Protein AF-A0A929M908-F1 (afdb_monomer_lite)

pLDDT: mean 85.13, std 16.95, range [29.17, 98.75]

Secondary structure (DSSP, 8-state):
-TTSGGGTTSSEEE--EEEE-SS-EES-TTGGGT--PEETTTEE---TT---EE-TT-EEEE-SS--TTT--SHHHHHHHHHH---SSSS---TTTTS-EEE---SS-TT-EESTTSBHHHHHHHHHHHHHTT-SEEEE---EEP---TTSTT-----SSSPP---SHHHHHHHHTHHHHTS-BHHHHHHHHHHHH-PEEEEE--S-TT-SS--TTTTHHHH-GGGGGGEEEEEEEEGGGEE-S---GGGGGGEEEEE-SSEEEEEE-TTT--EEEEEE-SHHHHHHHHHHHHHHHHHH-TTS-HHHHHHHHHHHSEE-------SS-TTSPPSEE--

Structure (mmCIF, N/CA/C/O backbone):
data_AF-A0A929M908-F1
#
_entry.id   AF-A0A929M908-F1
#
loop_
_atom_site.group_PDB
_atom_site.id
_atom_site.type_symbol
_atom_site.label_atom_id
_atom_site.label_alt_id
_atom_site.label_comp_id
_atom_site.label_asym_id
_atom_site.label_entity_id
_atom_site.label_seq_id
_atom_site.pdbx_PDB_ins_code
_atom_site.Cartn_x
_atom_site.Cartn_y
_atom_site.Cartn_z
_atom_site.occupancy
_atom_site.B_iso_or_equiv
_atom_site.auth_seq_id
_atom_site.auth_comp_id
_atom_site.auth_asym_id
_atom_site.auth_atom_id
_atom_site.pdbx_PDB_model_num
ATOM 1 N N . LEU A 1 1 ? -14.797 -4.799 -7.719 1.00 85.31 1 LEU A N 1
ATOM 2 C CA . LEU A 1 1 ? -13.452 -5.130 -8.241 1.00 85.31 1 LEU A CA 1
ATOM 3 C C . LEU A 1 1 ? -13.448 -6.572 -8.678 1.00 85.31 1 LEU A C 1
ATOM 5 O O . LEU A 1 1 ? -13.084 -6.812 -9.816 1.00 85.31 1 LEU A O 1
ATOM 9 N N . LEU A 1 2 ? -13.904 -7.503 -7.834 1.00 91.75 2 LEU A N 1
ATOM 10 C CA . LEU A 1 2 ? -13.950 -8.934 -8.167 1.00 91.75 2 LEU A CA 1
ATOM 11 C C . LEU A 1 2 ? -14.806 -9.264 -9.403 1.00 91.75 2 LEU A C 1
ATOM 13 O O . LEU A 1 2 ? -14.618 -10.299 -10.024 1.00 91.75 2 LEU A O 1
ATOM 17 N N . SER A 1 3 ? -15.712 -8.367 -9.797 1.00 91.62 3 SER A N 1
ATOM 18 C CA . SER A 1 3 ? -16.472 -8.449 -11.049 1.00 91.62 3 SER A CA 1
ATOM 19 C C . SER A 1 3 ? -15.658 -8.153 -12.319 1.00 91.62 3 SER A C 1
ATOM 21 O O . SER A 1 3 ? -16.193 -8.286 -13.419 1.00 91.62 3 SER A O 1
ATOM 23 N N . HIS A 1 4 ? -14.404 -7.705 -12.204 1.00 95.94 4 HIS A N 1
ATOM 24 C CA . HIS A 1 4 ? -13.556 -7.427 -13.360 1.00 95.94 4 HIS A CA 1
ATOM 25 C C . HIS A 1 4 ? -13.125 -8.746 -14.032 1.00 95.94 4 HIS A C 1
ATOM 27 O O . HIS A 1 4 ? -12.649 -9.632 -13.322 1.00 95.94 4 HIS A O 1
ATOM 33 N N . PRO A 1 5 ? -13.227 -8.893 -15.371 1.00 96.19 5 PRO A N 1
ATOM 34 C CA . PRO A 1 5 ? -12.883 -10.139 -16.071 1.00 96.19 5 PRO A CA 1
ATOM 35 C C . PRO A 1 5 ? -11.475 -10.661 -15.760 1.00 96.19 5 PRO A C 1
ATOM 37 O O . PRO A 1 5 ? -11.302 -11.846 -15.496 1.00 96.19 5 PRO A O 1
ATOM 40 N N . GLU A 1 6 ? -10.509 -9.748 -15.659 1.00 97.00 6 GLU A N 1
ATOM 41 C CA . GLU A 1 6 ? -9.114 -10.009 -15.261 1.00 97.00 6 GLU A CA 1
ATOM 42 C C . GLU A 1 6 ? -8.934 -10.719 -13.909 1.00 97.00 6 GLU A C 1
ATOM 44 O O . GLU A 1 6 ? -7.838 -11.191 -13.614 1.00 97.00 6 GLU A O 1
ATOM 49 N N . PHE A 1 7 ? -9.976 -10.777 -13.074 1.00 96.44 7 PHE A N 1
ATOM 50 C CA . PHE A 1 7 ? -9.965 -11.387 -11.741 1.00 96.44 7 PHE A CA 1
ATOM 51 C C . PHE A 1 7 ? -10.963 -12.550 -11.606 1.00 96.44 7 PHE A C 1
ATOM 53 O O . PHE A 1 7 ? -11.235 -13.009 -10.497 1.00 96.44 7 PHE A O 1
ATOM 60 N N . SER A 1 8 ? -11.529 -13.021 -12.722 1.00 93.19 8 SER A N 1
ATOM 61 C CA . SER A 1 8 ? -12.630 -13.996 -12.734 1.00 93.19 8 SER A CA 1
ATOM 62 C C . SER A 1 8 ? -12.207 -15.458 -12.539 1.00 93.19 8 SER A C 1
ATOM 64 O O . SER A 1 8 ? -13.061 -16.325 -12.363 1.00 93.19 8 SER A O 1
ATOM 66 N N . ASP A 1 9 ? -10.906 -15.745 -12.511 1.00 91.81 9 ASP A N 1
ATOM 67 C CA . ASP A 1 9 ? -10.350 -17.102 -12.426 1.00 91.81 9 ASP A CA 1
ATOM 68 C C . ASP A 1 9 ? -10.191 -17.648 -10.992 1.00 91.81 9 ASP A C 1
ATOM 70 O O . ASP A 1 9 ? -9.660 -18.739 -10.783 1.00 91.81 9 ASP A O 1
ATOM 74 N N . GLY A 1 10 ? -10.656 -16.901 -9.985 1.00 93.50 10 GLY A N 1
ATOM 75 C CA . GLY A 1 10 ? -10.667 -17.323 -8.583 1.00 93.50 10 GLY A CA 1
ATOM 76 C C . GLY A 1 10 ? -9.349 -17.119 -7.824 1.00 93.50 10 GLY A C 1
ATOM 77 O O . GLY A 1 10 ? -9.299 -17.392 -6.622 1.00 93.50 10 GLY A O 1
ATOM 78 N N . ARG A 1 11 ? -8.289 -16.598 -8.462 1.00 96.06 11 ARG A N 1
ATOM 79 C CA . ARG A 1 11 ? -7.027 -16.260 -7.769 1.00 96.06 11 ARG A CA 1
ATOM 80 C C . ARG A 1 11 ? -7.123 -14.992 -6.926 1.00 96.06 11 ARG A C 1
ATOM 82 O O . ARG A 1 11 ? -6.319 -14.798 -6.012 1.00 96.06 11 ARG A O 1
ATOM 89 N N . VAL A 1 12 ? -8.070 -14.112 -7.238 1.00 97.00 12 VAL A N 1
ATOM 90 C CA . VAL A 1 12 ? -8.278 -12.851 -6.524 1.00 97.00 12 VAL A CA 1
ATOM 91 C C . VAL A 1 12 ? -9.477 -12.983 -5.595 1.00 97.00 12 VAL A C 1
ATOM 93 O O . VAL A 1 12 ? -10.545 -13.434 -5.992 1.00 97.00 12 VAL A O 1
ATOM 96 N N . SER A 1 13 ? -9.300 -12.588 -4.339 1.00 97.06 13 SER A N 1
ATOM 97 C CA . SER A 1 13 ? -10.332 -12.685 -3.303 1.00 97.06 13 SER A CA 1
ATOM 98 C C . SER A 1 13 ? -10.402 -11.410 -2.473 1.00 97.06 13 SER A C 1
ATOM 100 O O . SER A 1 13 ? -9.422 -10.674 -2.365 1.00 97.06 13 SER A O 1
ATOM 102 N N . ALA A 1 14 ? -11.561 -11.147 -1.876 1.00 96.25 14 ALA A N 1
ATOM 103 C CA . ALA A 1 14 ? -11.759 -10.050 -0.938 1.00 96.25 14 ALA A CA 1
ATOM 104 C C . ALA A 1 14 ? -11.753 -10.565 0.501 1.00 96.25 14 ALA A C 1
ATOM 106 O O . ALA A 1 14 ? -12.386 -11.571 0.823 1.00 96.25 14 ALA A O 1
ATOM 107 N N . LEU A 1 15 ? -11.051 -9.851 1.376 1.00 97.38 15 LEU A N 1
ATOM 108 C CA . LEU A 1 15 ? -11.037 -10.113 2.805 1.00 97.38 15 LEU A CA 1
ATOM 109 C C . LEU A 1 15 ? -12.074 -9.230 3.500 1.00 97.38 15 LEU A C 1
ATOM 111 O O . LEU A 1 15 ? -11.912 -8.014 3.583 1.00 97.38 15 LEU A O 1
ATOM 115 N N . LYS A 1 16 ? -13.100 -9.856 4.077 1.00 97.25 16 LYS A N 1
ATOM 116 C CA . LYS A 1 16 ? -14.031 -9.180 4.981 1.00 97.25 16 LYS A CA 1
ATOM 117 C C . LYS A 1 16 ? -13.478 -9.176 6.402 1.00 97.25 16 LYS A C 1
ATOM 119 O O . LYS A 1 16 ? -13.142 -10.232 6.937 1.00 97.25 16 LYS A O 1
ATOM 124 N N . VAL A 1 17 ? -13.427 -8.005 7.030 1.00 96.88 17 VAL A N 1
ATOM 125 C CA . VAL A 1 17 ? -12.964 -7.849 8.416 1.00 96.88 17 VAL A CA 1
ATOM 126 C C . VAL A 1 17 ? -13.963 -7.066 9.252 1.00 96.88 17 VAL A C 1
ATOM 128 O O . VAL A 1 17 ? -14.641 -6.162 8.769 1.00 96.88 17 VAL A O 1
ATOM 131 N N . SER A 1 18 ? -14.040 -7.402 10.535 1.00 97.44 18 SER A N 1
ATOM 132 C CA . SER A 1 18 ? -14.892 -6.718 11.505 1.00 97.44 18 SER A CA 1
ATOM 133 C C . SER A 1 18 ? -14.200 -6.630 12.855 1.00 97.44 18 SER A C 1
ATOM 135 O O . SER A 1 18 ? -13.437 -7.523 13.214 1.00 97.44 18 SER A O 1
ATOM 137 N N . GLY A 1 19 ? -14.492 -5.590 13.627 1.00 97.38 19 GLY A N 1
ATOM 138 C CA . GLY A 1 19 ? -13.865 -5.367 14.924 1.00 97.38 19 GLY A CA 1
ATOM 139 C C . GLY A 1 19 ? -14.499 -4.202 15.670 1.00 97.38 19 GLY A C 1
ATOM 140 O O . GLY A 1 19 ? -15.602 -3.774 15.340 1.00 97.38 19 GLY A O 1
ATOM 141 N N . GLY A 1 20 ? -13.815 -3.705 16.699 1.00 97.75 20 GLY A N 1
ATOM 142 C CA . GLY A 1 20 ? -14.159 -2.447 17.362 1.00 97.75 20 GLY A CA 1
ATOM 143 C C . GLY A 1 20 ? -12.971 -1.493 17.356 1.00 97.75 20 GLY A C 1
ATOM 144 O O . GLY A 1 20 ? -11.836 -1.949 17.523 1.00 97.75 20 GLY A O 1
ATOM 145 N N . TYR A 1 21 ? -13.217 -0.198 17.167 1.00 97.38 21 TYR A N 1
ATOM 146 C CA . TYR A 1 21 ? -12.150 0.806 17.123 1.00 97.38 21 TYR A CA 1
ATOM 147 C C . TYR A 1 21 ? -11.375 0.877 18.449 1.00 97.38 21 TYR A C 1
ATOM 149 O O . TYR A 1 21 ? -11.939 0.705 19.535 1.00 97.38 21 TYR A O 1
ATOM 157 N N . TYR A 1 22 ? -10.062 1.095 18.364 1.00 96.88 22 TYR A N 1
ATOM 158 C CA . TYR A 1 22 ? -9.149 1.136 19.510 1.00 96.88 22 TYR A CA 1
ATOM 159 C C . TYR A 1 22 ? -9.269 2.440 20.308 1.00 96.88 22 TYR A C 1
ATOM 161 O O . TYR A 1 22 ? -9.149 2.431 21.540 1.00 96.88 22 TYR A O 1
ATOM 169 N N . LYS A 1 23 ? -9.516 3.552 19.613 1.00 93.06 23 LYS A N 1
ATOM 170 C CA . LYS A 1 23 ? -9.631 4.894 20.191 1.00 93.06 23 LYS A CA 1
ATOM 171 C C . LYS A 1 23 ? -10.724 5.705 19.501 1.00 93.06 23 LYS A C 1
ATOM 173 O O . LYS A 1 23 ? -11.235 5.304 18.462 1.00 93.06 23 LYS A O 1
ATOM 178 N N . ASP A 1 24 ? -11.056 6.844 20.091 1.00 92.38 24 ASP A N 1
ATOM 179 C CA . ASP A 1 24 ? -11.825 7.876 19.403 1.00 92.38 24 ASP A CA 1
ATOM 180 C C . ASP A 1 24 ? -10.963 8.500 18.301 1.00 92.38 24 ASP A C 1
ATOM 182 O O . ASP A 1 24 ? -9.755 8.697 18.476 1.00 92.38 24 ASP A O 1
ATOM 186 N N . GLY A 1 25 ? -11.572 8.835 17.172 1.00 88.44 25 GLY A N 1
ATOM 187 C CA . GLY A 1 25 ? -10.844 9.440 16.070 1.00 88.44 25 GLY A CA 1
ATOM 188 C C . GLY A 1 25 ? -11.738 9.830 14.909 1.00 88.44 25 GLY A C 1
ATOM 189 O O . GLY A 1 25 ? -12.961 9.827 15.013 1.00 88.44 25 GLY A O 1
ATOM 190 N N . GLN A 1 26 ? -11.088 10.198 13.809 1.00 84.81 26 GLN A N 1
ATOM 191 C CA . GLN A 1 26 ? -11.743 10.674 12.598 1.00 84.81 26 GLN A CA 1
ATOM 192 C C . GLN A 1 26 ? -11.116 9.986 11.399 1.00 84.81 26 GLN A C 1
ATOM 194 O O . GLN A 1 26 ? -9.886 9.946 11.272 1.00 84.81 26 GLN A O 1
ATOM 199 N N . ARG A 1 27 ? -11.956 9.468 10.507 1.00 81.06 27 ARG A N 1
ATOM 200 C CA . ARG A 1 27 ? -11.507 8.840 9.263 1.00 81.06 27 ARG A CA 1
ATOM 201 C C . ARG A 1 27 ? -10.995 9.878 8.261 1.00 81.06 27 ARG A C 1
ATOM 203 O O . ARG A 1 27 ? -10.032 9.604 7.544 1.00 81.06 27 ARG A O 1
ATOM 210 N N . TYR A 1 28 ? -11.581 11.077 8.267 1.00 79.12 28 TYR A N 1
ATOM 211 C CA . TYR A 1 28 ? -11.355 12.153 7.298 1.00 79.12 28 TYR A CA 1
ATOM 212 C C . TYR A 1 28 ? -10.895 13.459 7.982 1.00 79.12 28 TYR A C 1
ATOM 214 O O . TYR A 1 28 ? -11.582 14.473 7.918 1.00 79.12 28 TYR A O 1
ATOM 222 N N . PRO A 1 29 ? -9.732 13.496 8.656 1.00 73.06 29 PRO A N 1
ATOM 223 C CA . PRO A 1 29 ? -9.339 14.641 9.490 1.00 73.06 29 PRO A CA 1
ATOM 224 C C . PRO A 1 29 ? -9.013 15.945 8.734 1.00 73.06 29 PRO A C 1
ATOM 226 O O . PRO A 1 29 ? -8.756 16.953 9.379 1.00 73.06 29 PRO A O 1
ATOM 229 N N . ASP A 1 30 ? -9.002 15.945 7.395 1.00 70.50 30 ASP A N 1
ATOM 230 C CA . ASP A 1 30 ? -8.572 17.088 6.572 1.00 70.50 30 ASP A CA 1
ATOM 231 C C . ASP A 1 30 ? -9.574 17.377 5.428 1.00 70.50 30 ASP A C 1
ATOM 233 O O . ASP A 1 30 ? -9.170 17.729 4.313 1.00 70.50 30 ASP A O 1
ATOM 237 N N . THR A 1 31 ? -10.882 17.178 5.659 1.00 68.94 31 THR A N 1
ATOM 238 C CA . THR A 1 31 ? -11.944 17.355 4.635 1.00 68.94 31 THR A CA 1
ATOM 239 C C . THR A 1 31 ? -11.874 18.700 3.918 1.00 68.94 31 THR A C 1
ATOM 241 O O . THR A 1 31 ? -12.097 18.778 2.709 1.00 68.94 31 THR A O 1
ATOM 244 N N . GLU A 1 32 ? -11.472 19.762 4.617 1.00 62.22 32 GLU A N 1
ATOM 245 C CA . GLU A 1 32 ? -11.308 21.098 4.036 1.00 62.22 32 GLU A CA 1
ATOM 246 C C . GLU A 1 32 ? -10.219 21.192 2.953 1.00 62.22 32 GLU A C 1
ATOM 248 O O . GLU A 1 32 ? -10.268 22.087 2.109 1.00 62.22 32 GLU A O 1
ATOM 253 N N . TYR A 1 33 ? -9.284 20.239 2.926 1.00 63.34 33 TYR A N 1
ATOM 254 C CA . TYR A 1 33 ? -8.220 20.122 1.929 1.00 63.34 33 TYR A CA 1
ATOM 255 C C . TYR A 1 33 ? -8.488 19.018 0.896 1.00 63.34 33 TYR A C 1
ATOM 257 O O . TYR A 1 33 ? -7.577 18.637 0.157 1.00 63.34 33 TYR A O 1
ATOM 265 N N . GLY A 1 34 ? -9.731 18.528 0.819 1.00 58.06 34 GLY A N 1
ATOM 266 C CA . GLY A 1 34 ? -10.173 17.519 -0.146 1.00 58.06 34 GLY A CA 1
ATOM 267 C C . GLY A 1 34 ? -10.039 16.068 0.321 1.00 58.06 34 GLY A C 1
ATOM 268 O O . GLY A 1 34 ? -10.252 15.172 -0.490 1.00 58.06 34 GLY A O 1
ATOM 269 N N . ASN A 1 35 ? -9.702 15.829 1.593 1.00 68.75 35 ASN A N 1
ATOM 270 C CA . ASN A 1 35 ? -9.688 14.492 2.192 1.00 68.75 35 ASN A CA 1
ATOM 271 C C . ASN A 1 35 ? -11.095 14.118 2.676 1.00 68.75 35 ASN A C 1
ATOM 273 O O . ASN A 1 35 ? -11.413 14.324 3.844 1.00 68.75 35 ASN A O 1
ATOM 277 N N . SER A 1 36 ? -11.933 13.600 1.781 1.00 66.81 36 SER A N 1
ATOM 278 C CA . SER A 1 36 ? -13.328 13.278 2.094 1.00 66.81 36 SER A CA 1
ATOM 279 C C . SER A 1 36 ? -13.816 12.029 1.344 1.00 66.81 36 SER A C 1
ATOM 281 O O . SER A 1 36 ? -13.185 11.647 0.350 1.00 66.81 36 SER A O 1
ATOM 283 N N . PRO A 1 37 ? -14.911 11.369 1.780 1.00 67.12 37 PRO A N 1
ATOM 284 C CA . PRO A 1 37 ? -15.456 10.219 1.063 1.00 67.12 37 PRO A CA 1
ATOM 285 C C . PRO A 1 37 ? -15.996 10.629 -0.312 1.00 67.12 37 PRO A C 1
ATOM 287 O O . PRO A 1 37 ? -16.170 11.814 -0.609 1.00 67.12 37 PRO A O 1
ATOM 290 N N . LEU A 1 38 ? -16.267 9.650 -1.176 1.00 68.00 38 LEU A N 1
ATOM 291 C CA . LEU A 1 38 ? -16.985 9.929 -2.417 1.00 68.00 38 LEU A CA 1
ATOM 292 C C . LEU A 1 38 ? -18.460 10.208 -2.109 1.00 68.00 38 LEU A C 1
ATOM 294 O O . LEU A 1 38 ? -19.102 9.482 -1.360 1.00 68.00 38 LEU A O 1
ATOM 298 N N . VAL A 1 39 ? -19.019 11.224 -2.757 1.00 63.12 39 VAL A N 1
ATOM 299 C CA . VAL A 1 39 ? -20.458 11.313 -3.015 1.00 63.12 39 VAL A CA 1
ATOM 300 C C . VAL A 1 39 ? -20.775 10.652 -4.355 1.00 63.12 39 VAL A C 1
ATOM 302 O O . VAL A 1 39 ? -19.924 10.526 -5.243 1.00 63.12 39 VAL A O 1
ATOM 305 N N . GLY A 1 40 ? -22.028 10.217 -4.513 1.00 54.91 40 GLY A N 1
ATOM 306 C CA . GLY A 1 40 ? -22.515 9.570 -5.732 1.00 54.91 40 GLY A CA 1
ATOM 307 C C . GLY A 1 40 ? -22.061 10.281 -7.016 1.00 54.91 40 GLY A C 1
ATOM 308 O O . GLY A 1 40 ? -21.966 11.505 -7.070 1.00 54.91 40 GLY A O 1
ATOM 309 N N . LYS A 1 41 ? -21.801 9.491 -8.068 1.00 54.41 41 LYS A N 1
ATOM 310 C CA . LYS A 1 41 ? -21.217 9.904 -9.364 1.00 54.41 41 LYS A CA 1
ATOM 311 C C . LYS A 1 41 ? -19.700 10.153 -9.393 1.00 54.41 41 LYS A C 1
ATOM 313 O O . LYS A 1 41 ? -19.218 10.631 -10.419 1.00 54.41 41 LYS A O 1
ATOM 318 N N . GLY A 1 42 ? -18.958 9.759 -8.355 1.00 58.22 42 GLY A N 1
ATOM 319 C CA . GLY A 1 42 ? -17.487 9.828 -8.329 1.00 58.22 42 GLY A CA 1
ATOM 320 C C . GLY A 1 42 ? -16.931 11.202 -7.945 1.00 58.22 42 GLY A C 1
ATOM 321 O O . GLY A 1 42 ? -15.739 11.449 -8.108 1.00 58.22 42 GLY A O 1
ATOM 322 N N . SER A 1 43 ? -17.786 12.094 -7.445 1.00 57.75 43 SER A N 1
ATOM 323 C CA . SER A 1 43 ? -17.380 13.385 -6.885 1.00 57.75 43 SER A CA 1
ATOM 324 C C . SER A 1 43 ? -16.961 13.208 -5.421 1.00 57.75 43 SER A C 1
ATOM 326 O O . SER A 1 43 ? -17.438 12.302 -4.753 1.00 57.75 43 SER A O 1
ATOM 328 N N . VAL A 1 44 ? -16.078 14.060 -4.899 1.00 63.69 44 VAL A N 1
ATOM 329 C CA . VAL A 1 44 ? -15.652 14.022 -3.484 1.00 63.69 44 VAL A CA 1
ATOM 330 C C . VAL A 1 44 ? -16.594 14.875 -2.632 1.00 63.69 44 VAL A C 1
ATOM 332 O O . VAL A 1 44 ? -16.880 16.017 -3.001 1.00 63.69 44 VAL A O 1
ATOM 335 N N . ASP A 1 45 ? -17.056 14.345 -1.498 1.00 61.19 45 ASP A N 1
ATOM 336 C CA . ASP A 1 45 ? -17.921 15.056 -0.554 1.00 61.19 45 ASP A CA 1
ATOM 337 C C . ASP A 1 45 ? -17.121 16.009 0.332 1.00 61.19 45 ASP A C 1
ATOM 339 O O . ASP A 1 45 ? -16.708 15.659 1.427 1.00 61.19 45 ASP A O 1
ATOM 343 N N . LYS A 1 46 ? -16.908 17.252 -0.092 1.00 65.19 46 LYS A N 1
ATOM 344 C CA . LYS A 1 46 ? -16.138 18.226 0.706 1.00 65.19 46 LYS A CA 1
ATOM 345 C C . LYS A 1 46 ? -16.906 18.792 1.915 1.00 65.19 46 LYS A C 1
ATOM 347 O O . LYS A 1 46 ? -16.613 19.908 2.355 1.00 65.19 46 LYS A O 1
ATOM 352 N N . ASN A 1 47 ? -17.907 18.084 2.437 1.00 57.84 47 ASN A N 1
ATOM 353 C CA . ASN A 1 47 ? -18.683 18.527 3.586 1.00 57.84 47 ASN A CA 1
ATOM 354 C C . ASN A 1 47 ? -17.802 18.640 4.843 1.00 57.84 47 ASN A C 1
ATOM 356 O O . ASN A 1 47 ? -17.298 17.657 5.376 1.00 57.84 47 ASN A O 1
ATOM 360 N N . LYS A 1 48 ? -17.669 19.864 5.364 1.00 61.62 48 LYS A N 1
ATOM 361 C CA . LYS A 1 48 ? -16.898 20.179 6.579 1.00 61.62 48 LYS A CA 1
ATOM 362 C C . LYS A 1 48 ? -17.559 19.711 7.887 1.00 61.62 48 LYS A C 1
ATOM 364 O O . LYS A 1 48 ? -17.095 20.091 8.956 1.00 61.62 48 LYS A O 1
ATOM 369 N N . LYS A 1 49 ? -18.674 18.974 7.821 1.00 63.88 49 LYS A N 1
ATOM 370 C CA . LYS A 1 49 ? -19.424 18.497 8.996 1.00 63.88 49 LYS A CA 1
ATOM 371 C C . LYS A 1 49 ? -19.327 16.993 9.231 1.00 63.88 49 LYS A C 1
ATOM 373 O O . LYS A 1 49 ? -19.686 16.561 10.319 1.00 63.88 49 LYS A O 1
ATOM 378 N N . ASP A 1 50 ? -18.875 16.220 8.245 1.00 71.38 50 ASP A N 1
ATOM 379 C CA . ASP A 1 50 ? -18.704 14.774 8.379 1.00 71.38 50 ASP A CA 1
ATOM 380 C C . ASP A 1 50 ? -17.224 14.413 8.228 1.00 71.38 50 ASP A C 1
ATOM 382 O O . ASP A 1 50 ? -16.672 14.361 7.128 1.00 71.38 50 ASP A O 1
ATOM 386 N N . PHE A 1 51 ? -16.569 14.199 9.366 1.00 76.50 51 PHE A N 1
ATOM 387 C CA . PHE A 1 51 ? -15.175 13.770 9.431 1.00 76.50 51 PHE A CA 1
ATOM 388 C C . PHE A 1 51 ? -15.041 12.243 9.515 1.00 76.50 51 PHE A C 1
ATOM 390 O O . PHE A 1 51 ? -13.932 11.731 9.693 1.00 76.50 51 PHE A O 1
ATOM 397 N N . GLY A 1 52 ? -16.150 11.501 9.402 1.00 82.94 52 GLY A N 1
ATOM 398 C CA . GLY A 1 52 ? -16.183 10.072 9.681 1.00 82.94 52 GLY A CA 1
ATOM 399 C C . GLY A 1 52 ? -15.711 9.790 11.104 1.00 82.94 52 GLY A C 1
ATOM 400 O O . GLY A 1 52 ? -14.771 9.012 11.293 1.00 82.94 52 GLY A O 1
ATOM 401 N N . ASP A 1 53 ? -16.288 10.502 12.074 1.00 87.75 53 ASP A N 1
ATOM 402 C CA . ASP A 1 53 ? -15.977 10.331 13.490 1.00 87.75 53 ASP A CA 1
ATOM 403 C C . ASP A 1 53 ? -16.313 8.902 13.928 1.00 87.75 53 ASP A C 1
ATOM 405 O O . ASP A 1 53 ? -17.362 8.365 13.577 1.00 87.75 53 ASP A O 1
ATOM 409 N N . PHE A 1 54 ? -15.429 8.293 14.713 1.00 91.62 54 PHE A N 1
ATOM 410 C CA . PHE A 1 54 ? -15.647 6.978 15.305 1.00 91.62 54 PHE A CA 1
ATOM 411 C C . PHE A 1 54 ? -15.284 6.981 16.785 1.00 91.62 54 PHE A C 1
ATOM 413 O O . PHE A 1 54 ? -14.417 7.740 17.238 1.00 91.62 54 PHE A O 1
ATOM 420 N N . LYS A 1 55 ? -15.953 6.117 17.551 1.00 95.25 55 LYS A N 1
ATOM 421 C CA . LYS A 1 55 ? -15.760 5.985 18.998 1.00 95.25 55 LYS A CA 1
ATOM 422 C C . LYS A 1 55 ? -15.041 4.704 19.374 1.00 95.25 55 LYS A C 1
ATOM 424 O O . LYS A 1 55 ? -15.244 3.648 18.778 1.00 95.25 55 LYS A O 1
ATOM 429 N N . LYS A 1 56 ? -14.231 4.769 20.430 1.00 96.38 56 LYS A N 1
ATOM 430 C CA . LYS A 1 56 ? -13.610 3.583 21.019 1.00 96.38 56 LYS A CA 1
ATOM 431 C C . LYS A 1 56 ? -14.673 2.519 21.308 1.00 96.38 56 LYS A C 1
ATOM 433 O O . LYS A 1 56 ? -15.658 2.774 21.994 1.00 96.38 56 LYS A O 1
ATOM 438 N N . GLY A 1 57 ? -14.443 1.307 20.812 1.00 97.25 57 GLY A N 1
ATOM 439 C CA . GLY A 1 57 ? -15.348 0.169 20.972 1.00 97.25 57 GLY A CA 1
ATOM 440 C C . GLY A 1 57 ? -16.524 0.126 19.992 1.00 97.25 57 GLY A C 1
ATOM 441 O O . GLY A 1 57 ? -17.134 -0.941 19.866 1.00 97.25 57 GLY A O 1
ATOM 442 N N . GLU A 1 58 ? -16.807 1.213 19.263 1.00 97.94 58 GLU A N 1
ATOM 443 C CA . GLU A 1 58 ? -17.775 1.210 18.165 1.00 97.94 58 GLU A CA 1
ATOM 444 C C . GLU A 1 58 ? -17.365 0.160 17.131 1.00 97.94 58 GLU A C 1
ATOM 446 O O . GLU A 1 58 ? -16.182 -0.004 16.811 1.00 97.94 58 GLU A O 1
ATOM 451 N N . LYS A 1 59 ? -18.350 -0.608 16.663 1.00 97.88 59 LYS A N 1
ATOM 452 C CA . LYS A 1 59 ? -18.115 -1.737 15.770 1.00 97.88 59 LYS A CA 1
ATOM 453 C C . LYS A 1 59 ? -17.943 -1.263 14.335 1.00 97.88 59 LYS A C 1
ATOM 455 O O . LYS A 1 59 ? -18.695 -0.423 13.860 1.00 97.88 59 LYS A O 1
ATOM 460 N N . PHE A 1 60 ? -17.013 -1.886 13.625 1.00 95.44 60 PHE A N 1
ATOM 461 C CA . PHE A 1 60 ? -16.882 -1.747 12.180 1.00 95.44 60 PHE A CA 1
ATOM 462 C C . PHE A 1 60 ? -16.984 -3.114 11.505 1.00 95.44 60 PHE A C 1
ATOM 464 O O . PHE A 1 60 ? -16.626 -4.143 12.082 1.00 95.44 60 PHE A O 1
ATOM 471 N N . SER A 1 61 ? -17.437 -3.106 10.256 1.00 95.88 61 SER A N 1
ATOM 472 C CA . SER A 1 61 ? -17.343 -4.223 9.320 1.00 95.88 61 SER A CA 1
ATOM 473 C C . SER A 1 61 ? -17.039 -3.639 7.952 1.00 95.88 61 SER A C 1
ATOM 475 O O . SER A 1 61 ? -17.742 -2.733 7.510 1.00 95.88 61 SER A O 1
ATOM 477 N N . ILE A 1 62 ? -16.020 -4.158 7.278 1.00 93.62 62 ILE A N 1
ATOM 478 C CA . ILE A 1 62 ? -15.653 -3.713 5.940 1.00 93.62 62 ILE A CA 1
ATOM 479 C C . ILE A 1 62 ? -15.327 -4.902 5.043 1.00 93.62 62 ILE A C 1
ATOM 481 O O . ILE A 1 62 ? -14.694 -5.866 5.475 1.00 93.62 62 ILE A O 1
ATOM 485 N N . ASP A 1 63 ? -15.810 -4.826 3.807 1.00 94.38 63 ASP A N 1
ATOM 486 C CA . ASP A 1 63 ? -15.507 -5.789 2.756 1.00 94.38 63 ASP A CA 1
ATOM 487 C C . ASP A 1 63 ? -14.273 -5.342 1.960 1.00 94.38 63 ASP A C 1
ATOM 489 O O . ASP A 1 63 ? -14.077 -4.150 1.711 1.00 94.38 63 ASP A O 1
ATOM 493 N N . GLY A 1 64 ? -13.440 -6.310 1.588 1.00 93.00 64 GLY A N 1
ATOM 494 C CA . GLY A 1 64 ? -12.241 -6.119 0.783 1.00 93.00 64 GLY A CA 1
ATOM 495 C C . GLY A 1 64 ? -12.537 -5.777 -0.678 1.00 93.00 64 GLY A C 1
ATOM 496 O O . GLY A 1 64 ? -11.676 -5.203 -1.346 1.00 93.00 64 GLY A O 1
ATOM 497 N N . ASP A 1 65 ? -13.728 -6.122 -1.184 1.00 93.69 65 ASP A N 1
ATOM 498 C CA . ASP A 1 65 ? -14.129 -5.769 -2.546 1.00 93.69 65 ASP A CA 1
ATOM 499 C C . ASP A 1 65 ? -14.390 -4.256 -2.666 1.00 93.69 65 ASP A C 1
ATOM 501 O O . ASP A 1 65 ? -14.563 -3.537 -1.682 1.00 93.69 65 ASP A O 1
ATOM 505 N N . TRP A 1 66 ? -14.396 -3.758 -3.900 1.00 92.12 66 TRP A N 1
ATOM 506 C CA . TRP A 1 66 ? -14.729 -2.371 -4.202 1.00 92.12 66 TRP A CA 1
ATOM 507 C C . TRP A 1 66 ? -16.173 -2.063 -3.803 1.00 92.12 66 TRP A C 1
ATOM 509 O O . TRP A 1 66 ? -17.110 -2.702 -4.283 1.00 92.12 66 TRP A O 1
ATOM 519 N N . ILE A 1 67 ? -16.345 -1.033 -2.979 1.00 89.56 67 ILE A N 1
ATOM 520 C CA . ILE A 1 67 ? -17.645 -0.577 -2.499 1.00 89.56 67 ILE A CA 1
ATOM 521 C C . ILE A 1 67 ? -18.011 0.721 -3.225 1.00 89.56 67 ILE A C 1
ATOM 523 O O . ILE A 1 67 ? -17.340 1.750 -3.080 1.00 89.56 67 ILE A O 1
ATOM 527 N N . ALA A 1 68 ? -19.105 0.682 -3.989 1.00 85.94 68 ALA A N 1
ATOM 528 C CA . ALA A 1 68 ? -19.633 1.843 -4.698 1.00 85.94 68 ALA A CA 1
ATOM 529 C C . ALA A 1 68 ? -19.935 2.999 -3.728 1.00 85.94 68 ALA A C 1
ATOM 531 O O . ALA A 1 68 ? -20.560 2.805 -2.688 1.00 85.94 68 ALA A O 1
ATOM 532 N N . GLY A 1 69 ? -19.484 4.208 -4.069 1.00 80.12 69 GLY A N 1
ATOM 533 C CA . GLY A 1 69 ? -19.645 5.395 -3.218 1.00 80.12 69 GLY A CA 1
ATOM 534 C C . GLY A 1 69 ? -18.675 5.481 -2.033 1.00 80.12 69 GLY A C 1
ATOM 535 O O . GLY A 1 69 ? -18.666 6.495 -1.350 1.00 80.12 69 GLY A O 1
ATOM 536 N N . VAL A 1 70 ? -17.824 4.476 -1.806 1.00 82.81 70 VAL A N 1
ATOM 537 C CA . VAL A 1 70 ? -16.780 4.512 -0.763 1.00 82.81 70 VAL A CA 1
ATOM 538 C C . VAL A 1 70 ? -15.391 4.519 -1.392 1.00 82.81 70 VAL A C 1
ATOM 540 O O . VAL A 1 70 ? -14.549 5.340 -1.026 1.00 82.81 70 VAL A O 1
ATOM 543 N N . ASN A 1 71 ? -15.155 3.627 -2.355 1.00 87.94 71 ASN A N 1
ATOM 544 C CA . ASN A 1 71 ? -13.862 3.458 -3.006 1.00 87.94 71 ASN A CA 1
ATOM 545 C C . ASN A 1 71 ? -13.838 4.087 -4.404 1.00 87.94 71 ASN A C 1
ATOM 547 O O . ASN A 1 71 ? -14.822 4.054 -5.145 1.00 87.94 71 ASN A O 1
ATOM 551 N N . ASP A 1 72 ? -12.677 4.602 -4.802 1.00 88.88 72 ASP A N 1
ATOM 552 C CA . ASP A 1 72 ? -12.404 4.960 -6.194 1.00 88.88 72 ASP A CA 1
ATOM 553 C C . ASP A 1 72 ? -11.886 3.741 -6.992 1.00 88.88 72 ASP A C 1
ATOM 555 O O . ASP A 1 72 ? -11.911 2.604 -6.519 1.00 88.88 72 ASP A O 1
ATOM 559 N N . SER A 1 73 ? -11.419 3.963 -8.223 1.00 93.00 73 SER A N 1
ATOM 560 C CA . SER A 1 73 ? -10.903 2.904 -9.097 1.00 93.00 73 SER A CA 1
ATOM 561 C C . SER A 1 73 ? -9.421 2.589 -8.883 1.00 93.00 73 SER A C 1
ATOM 563 O O . SER A 1 73 ? -8.858 1.759 -9.599 1.00 93.00 73 SER A O 1
ATOM 565 N N . HIS A 1 74 ? -8.762 3.256 -7.933 1.00 94.25 74 HIS A N 1
ATOM 566 C CA . HIS A 1 74 ? -7.325 3.142 -7.721 1.00 94.25 74 HIS A CA 1
ATOM 567 C C . HIS A 1 74 ? -6.929 1.739 -7.248 1.00 94.25 74 HIS A C 1
ATOM 569 O O . HIS A 1 74 ? -6.001 1.151 -7.798 1.00 94.25 74 HIS A O 1
ATOM 575 N N . GLY A 1 75 ? -7.669 1.168 -6.290 1.00 95.19 75 GLY A N 1
ATOM 576 C CA . GLY A 1 75 ? -7.425 -0.193 -5.797 1.00 95.19 75 GLY A CA 1
ATOM 577 C C . GLY A 1 75 ? -7.510 -1.253 -6.902 1.00 95.19 75 GLY A C 1
ATOM 578 O O . GLY A 1 75 ? -6.669 -2.147 -6.955 1.00 95.19 75 GLY A O 1
ATOM 579 N N . THR A 1 76 ? -8.458 -1.103 -7.834 1.00 96.69 76 THR A N 1
ATOM 580 C CA . THR A 1 76 ? -8.566 -1.959 -9.027 1.00 96.69 76 THR A CA 1
ATOM 581 C C . THR A 1 76 ? -7.334 -1.826 -9.922 1.00 96.69 76 THR A C 1
ATOM 583 O O . THR A 1 76 ? -6.797 -2.834 -10.359 1.00 96.69 76 THR A O 1
ATOM 586 N N . HIS A 1 77 ? -6.824 -0.612 -10.140 1.00 97.81 77 HIS A N 1
ATOM 587 C CA . HIS A 1 77 ? -5.632 -0.373 -10.974 1.00 97.81 77 HIS A CA 1
ATOM 588 C C . HIS A 1 77 ? -4.369 -1.009 -10.405 1.00 97.81 77 HIS A C 1
ATOM 590 O O . HIS A 1 77 ? -3.619 -1.682 -11.122 1.00 97.81 77 HIS A O 1
ATOM 596 N N . VAL A 1 78 ? -4.191 -0.870 -9.094 1.00 98.12 78 VAL A N 1
ATOM 597 C CA . VAL A 1 78 ? -3.121 -1.529 -8.345 1.00 98.12 78 VAL A CA 1
ATOM 598 C C . VAL A 1 78 ? -3.244 -3.051 -8.460 1.00 98.12 78 VAL A C 1
ATOM 600 O O . VAL A 1 78 ? -2.259 -3.706 -8.788 1.00 98.12 78 VAL A O 1
ATOM 603 N N . ALA A 1 79 ? -4.441 -3.611 -8.253 1.00 98.06 79 ALA A N 1
ATOM 604 C CA . ALA A 1 79 ? -4.678 -5.052 -8.343 1.00 98.06 79 ALA A CA 1
ATOM 605 C C . ALA A 1 79 ? -4.331 -5.621 -9.728 1.00 98.06 79 ALA A C 1
ATOM 607 O O . ALA A 1 79 ? -3.640 -6.637 -9.811 1.00 98.06 79 ALA A O 1
ATOM 608 N N . GLY A 1 80 ? -4.737 -4.940 -10.806 1.00 98.38 80 GLY A N 1
ATOM 609 C CA . GLY A 1 80 ? -4.448 -5.386 -12.170 1.00 98.38 80 GLY A CA 1
ATOM 610 C C . GLY A 1 80 ? -2.959 -5.379 -12.488 1.00 98.38 80 GLY A C 1
ATOM 611 O O . GLY A 1 80 ? -2.438 -6.346 -13.034 1.00 98.38 80 GLY A O 1
ATOM 612 N N . THR A 1 81 ? -2.239 -4.352 -12.028 1.00 98.75 81 THR A N 1
ATOM 613 C CA . THR A 1 81 ? -0.784 -4.251 -12.222 1.00 98.75 81 THR A CA 1
ATOM 614 C C . THR A 1 81 ? -0.052 -5.419 -11.544 1.00 98.75 81 THR A C 1
ATOM 616 O O . THR A 1 81 ? 0.955 -5.905 -12.057 1.00 98.75 81 THR A O 1
ATOM 619 N N . ILE A 1 82 ? -0.567 -5.914 -10.411 1.00 98.75 82 ILE A N 1
ATOM 620 C CA . ILE A 1 82 ? 0.011 -7.066 -9.706 1.00 98.75 82 ILE A CA 1
ATOM 621 C C . ILE A 1 82 ? -0.354 -8.377 -10.409 1.00 98.75 82 ILE A C 1
ATOM 623 O O . ILE A 1 82 ? 0.547 -9.149 -10.724 1.00 98.75 82 ILE A O 1
ATOM 627 N N . ALA A 1 83 ? -1.648 -8.646 -10.619 1.00 98.12 83 ALA A N 1
ATOM 628 C CA . ALA A 1 83 ? -2.141 -10.007 -10.866 1.00 98.12 83 ALA A CA 1
ATOM 629 C C . ALA A 1 83 ? -3.304 -10.121 -11.874 1.00 98.12 83 ALA A C 1
ATOM 631 O O . ALA A 1 83 ? -4.017 -11.130 -11.836 1.00 98.12 83 ALA A O 1
ATOM 632 N N . ALA A 1 84 ? -3.513 -9.129 -12.757 1.00 98.19 84 ALA A N 1
ATOM 633 C CA . ALA A 1 84 ? -4.421 -9.301 -13.900 1.00 98.19 84 ALA A CA 1
ATOM 634 C C . ALA A 1 84 ? -4.032 -10.535 -14.728 1.00 98.19 84 ALA A C 1
ATOM 636 O O . ALA A 1 84 ? -2.856 -10.918 -14.773 1.00 98.19 84 ALA A O 1
ATOM 637 N N . SER A 1 85 ? -5.033 -11.166 -15.333 1.00 97.62 85 SER A N 1
ATOM 638 C CA . SER A 1 85 ? -4.903 -12.469 -15.976 1.00 97.62 85 SER A CA 1
ATOM 639 C C . SER A 1 85 ? -4.065 -12.369 -17.247 1.00 97.62 85 SER A C 1
ATOM 641 O O . SER A 1 85 ? -4.014 -11.336 -17.902 1.00 97.62 85 SER A O 1
ATOM 643 N N . ARG A 1 86 ? -3.379 -13.452 -17.621 1.00 96.75 86 ARG A N 1
ATOM 644 C CA . ARG A 1 86 ? -2.668 -13.535 -18.906 1.00 96.75 86 ARG A CA 1
ATOM 645 C C . ARG A 1 86 ? -3.468 -14.384 -19.887 1.00 96.75 86 ARG A C 1
ATOM 647 O O . ARG A 1 86 ? -3.077 -15.502 -20.210 1.00 96.75 86 ARG A O 1
ATOM 654 N N . ASP A 1 87 ? -4.594 -13.843 -20.340 1.00 95.19 87 ASP A N 1
ATOM 655 C CA . ASP A 1 87 ? -5.577 -14.529 -21.194 1.00 95.19 87 ASP A CA 1
ATOM 656 C C . ASP A 1 87 ? -5.571 -14.054 -22.664 1.00 95.19 87 ASP A C 1
ATOM 658 O O . ASP A 1 87 ? -6.279 -14.603 -23.507 1.00 95.19 87 ASP A O 1
ATOM 662 N N . GLY A 1 88 ? -4.737 -13.060 -22.987 1.00 94.56 88 GLY A N 1
ATOM 663 C CA . GLY A 1 88 ? -4.630 -12.479 -24.327 1.00 94.56 88 GLY A CA 1
ATOM 664 C C . GLY A 1 88 ? -5.589 -11.314 -24.593 1.00 94.56 88 GLY A C 1
ATOM 665 O O . GLY A 1 88 ? -5.616 -10.810 -25.717 1.00 94.56 88 GLY A O 1
ATOM 666 N N . VAL A 1 89 ? -6.343 -10.859 -23.590 1.00 92.44 89 VAL A N 1
ATOM 667 C CA . VAL A 1 89 ? -7.228 -9.693 -23.659 1.00 92.44 89 VAL A CA 1
ATOM 668 C C . VAL A 1 89 ? -6.624 -8.547 -22.844 1.00 92.44 89 VAL A C 1
ATOM 670 O O . VAL A 1 89 ? -6.081 -8.756 -21.772 1.00 92.44 89 VAL A O 1
ATOM 673 N N . GLY A 1 90 ? -6.698 -7.312 -23.351 1.00 92.94 90 GLY A N 1
ATOM 674 C CA . GLY A 1 90 ? -6.312 -6.122 -22.585 1.00 92.94 90 GLY A CA 1
ATOM 675 C C . GLY A 1 90 ? -4.835 -6.087 -22.169 1.00 92.94 90 GLY A C 1
ATOM 676 O O . GLY A 1 90 ? -3.977 -5.689 -22.958 1.00 92.94 90 GLY A O 1
ATOM 677 N N . MET A 1 91 ? -4.558 -6.425 -20.908 1.00 96.50 91 MET A N 1
ATOM 678 C CA . MET A 1 91 ? -3.236 -6.395 -20.268 1.00 96.50 91 MET A CA 1
ATOM 679 C C . MET A 1 91 ? -3.097 -7.552 -19.273 1.00 96.50 91 MET A C 1
ATOM 681 O O . MET A 1 91 ? -4.072 -8.221 -18.981 1.00 96.50 91 MET A O 1
ATOM 685 N N . HIS A 1 92 ? -1.901 -7.776 -18.724 1.00 97.75 92 HIS A N 1
ATOM 686 C CA . HIS A 1 92 ? -1.710 -8.742 -17.639 1.00 97.75 92 HIS A CA 1
ATOM 687 C C . HIS A 1 92 ? -0.874 -8.150 -16.505 1.00 97.75 92 HIS A C 1
ATOM 689 O O . HIS A 1 92 ? -0.094 -7.214 -16.703 1.00 97.75 92 HIS A O 1
ATOM 695 N N . GLY A 1 93 ? -1.010 -8.728 -15.313 1.00 98.25 93 GLY A N 1
ATOM 696 C CA . GLY A 1 93 ? -0.211 -8.357 -14.153 1.00 98.25 93 GLY A CA 1
ATOM 697 C C . GLY A 1 93 ? 1.232 -8.839 -14.265 1.00 98.25 93 GLY A C 1
ATOM 698 O O . GLY A 1 93 ? 1.550 -9.750 -15.035 1.00 98.25 93 GLY A O 1
ATOM 699 N N . VAL A 1 94 ? 2.117 -8.255 -13.457 1.00 98.56 94 VAL A N 1
ATOM 700 C CA . VAL A 1 94 ? 3.521 -8.691 -13.357 1.00 98.56 94 VAL A CA 1
ATOM 701 C C . VAL A 1 94 ? 3.618 -10.127 -12.826 1.00 98.56 94 VAL A C 1
ATOM 703 O O . VAL A 1 94 ? 4.409 -10.920 -13.329 1.00 98.56 94 VAL A O 1
ATOM 706 N N . ALA A 1 95 ? 2.783 -10.483 -11.849 1.00 98.31 95 ALA A N 1
ATOM 707 C CA . ALA A 1 95 ? 2.641 -11.834 -11.315 1.00 98.31 95 ALA A CA 1
ATOM 708 C C . ALA A 1 95 ? 1.238 -12.372 -11.626 1.00 98.31 95 ALA A C 1
ATOM 710 O O . ALA A 1 95 ? 0.423 -12.597 -10.732 1.00 98.31 95 ALA A O 1
ATOM 711 N N . PHE A 1 96 ? 0.958 -12.556 -12.916 1.00 97.56 96 PHE A N 1
ATOM 712 C CA . PHE A 1 96 ? -0.354 -12.951 -13.440 1.00 97.56 96 PHE A CA 1
ATOM 713 C C . PHE A 1 96 ? -0.889 -14.292 -12.909 1.00 97.56 96 PHE A C 1
ATOM 715 O O . PHE A 1 96 ? -2.090 -14.492 -12.965 1.00 97.56 96 PHE A O 1
ATOM 722 N N . ASP A 1 97 ? -0.052 -15.175 -12.351 1.00 96.62 97 ASP A N 1
ATOM 723 C CA . ASP A 1 97 ? -0.484 -16.435 -11.712 1.00 96.62 97 ASP A CA 1
ATOM 724 C C . ASP A 1 97 ? -0.549 -16.347 -10.173 1.00 96.62 97 ASP A C 1
ATOM 726 O O . ASP A 1 97 ? -0.860 -17.324 -9.487 1.00 96.62 97 ASP A O 1
ATOM 730 N N . ALA A 1 98 ? -0.246 -15.186 -9.582 1.00 97.50 98 ALA A N 1
ATOM 731 C CA . ALA A 1 98 ? -0.268 -15.025 -8.133 1.00 97.50 98 ALA A CA 1
ATOM 732 C C . ALA A 1 98 ? -1.699 -15.007 -7.580 1.00 97.50 98 ALA A C 1
ATOM 734 O O . ALA A 1 98 ? -2.643 -14.544 -8.226 1.00 97.50 98 ALA A O 1
ATOM 735 N N . ARG A 1 99 ? -1.838 -15.451 -6.325 1.00 97.81 99 ARG A N 1
ATOM 736 C CA . ARG A 1 99 ? -3.048 -15.233 -5.526 1.00 97.81 99 ARG A CA 1
ATOM 737 C C . ARG A 1 99 ? -3.010 -13.835 -4.913 1.00 97.81 99 ARG A C 1
ATOM 739 O O . ARG A 1 99 ? -2.053 -13.503 -4.212 1.00 97.81 99 ARG A O 1
ATOM 746 N N . LEU A 1 100 ? -4.068 -13.056 -5.112 1.00 98.12 100 LEU A N 1
ATOM 747 C CA . LEU A 1 100 ? -4.215 -11.710 -4.559 1.00 98.12 100 LEU A CA 1
ATOM 748 C C . LEU A 1 100 ? -5.369 -11.679 -3.551 1.00 98.12 100 LEU A C 1
ATOM 750 O O . LEU A 1 100 ? -6.453 -12.203 -3.804 1.00 98.12 100 LEU A O 1
ATOM 754 N N . ILE A 1 101 ? -5.135 -11.064 -2.393 1.00 98.06 101 ILE A N 1
ATOM 755 C CA . ILE A 1 101 ? -6.150 -10.897 -1.349 1.00 98.06 101 ILE A CA 1
ATOM 756 C C . ILE A 1 101 ? -6.314 -9.399 -1.113 1.00 98.06 101 ILE A C 1
ATOM 758 O O . ILE A 1 101 ? -5.354 -8.710 -0.767 1.00 98.06 101 ILE A O 1
ATOM 762 N N . MET A 1 102 ? -7.527 -8.900 -1.320 1.00 96.06 102 MET A N 1
ATOM 763 C CA . MET A 1 102 ? -7.853 -7.485 -1.223 1.00 96.06 102 MET A CA 1
ATOM 764 C C . MET A 1 102 ? -8.312 -7.144 0.190 1.00 96.06 102 MET A C 1
ATOM 766 O O . MET A 1 102 ? -9.295 -7.694 0.683 1.00 96.06 102 MET A O 1
ATOM 770 N N . GLY A 1 103 ? -7.601 -6.220 0.830 1.00 95.56 103 GLY A N 1
ATOM 771 C CA . GLY A 1 103 ? -8.080 -5.492 2.002 1.00 95.56 103 GLY A CA 1
ATOM 772 C C . GLY A 1 103 ? -8.568 -4.104 1.594 1.00 95.56 103 GLY A C 1
ATOM 773 O O . GLY A 1 103 ? -8.161 -3.576 0.559 1.00 95.56 103 GLY A O 1
ATOM 774 N N . ASN A 1 104 ? -9.414 -3.496 2.420 1.00 92.69 104 ASN A N 1
ATOM 775 C CA . ASN A 1 104 ? -10.001 -2.191 2.135 1.00 92.69 104 ASN A CA 1
ATOM 776 C C . ASN A 1 104 ? -9.678 -1.207 3.260 1.00 92.69 104 ASN A C 1
ATOM 778 O O . ASN A 1 104 ? -9.915 -1.475 4.436 1.00 92.69 104 ASN A O 1
ATOM 782 N N . THR A 1 105 ? -9.148 -0.041 2.898 1.00 88.94 105 THR A N 1
ATOM 783 C CA . THR A 1 105 ? -8.871 1.044 3.849 1.00 88.94 105 THR A CA 1
ATOM 784 C C . THR A 1 105 ? -10.144 1.790 4.266 1.00 88.94 105 THR A C 1
ATOM 786 O O . THR A 1 105 ? -10.110 2.625 5.170 1.00 88.94 105 THR A O 1
ATOM 789 N N . GLY A 1 106 ? -11.274 1.489 3.618 1.00 85.69 106 GLY A N 1
ATOM 790 C CA . GLY A 1 106 ? -12.560 2.165 3.767 1.00 85.69 106 GLY A CA 1
ATOM 791 C C . GLY A 1 106 ? -12.526 3.572 3.214 1.00 85.69 106 GLY A C 1
ATOM 792 O O . GLY A 1 106 ? -12.974 4.496 3.890 1.00 85.69 106 GLY A O 1
ATOM 793 N N . GLY A 1 107 ? -11.923 3.724 2.032 1.00 84.38 107 GLY A N 1
ATOM 794 C CA . GLY A 1 107 ? -11.643 5.028 1.472 1.00 84.38 107 GLY A CA 1
ATOM 795 C C . GLY A 1 107 ? -11.169 5.082 0.025 1.00 84.38 107 GLY A C 1
ATOM 796 O O . GLY A 1 107 ? -11.248 4.102 -0.716 1.00 84.38 107 GLY A O 1
ATOM 797 N N . THR A 1 108 ? -10.661 6.251 -0.360 1.00 83.50 108 THR A N 1
ATOM 798 C CA . THR A 1 108 ? -10.132 6.564 -1.697 1.00 83.50 108 THR A CA 1
ATOM 799 C C . THR A 1 108 ? -8.632 6.841 -1.652 1.00 83.50 108 THR A C 1
ATOM 801 O O . THR A 1 108 ? -8.063 7.078 -0.585 1.00 83.50 108 THR A O 1
ATOM 804 N N . ASP A 1 109 ? -7.984 6.885 -2.816 1.00 79.44 109 ASP A N 1
ATOM 805 C CA . ASP A 1 109 ? -6.573 7.276 -2.930 1.00 79.44 109 ASP A CA 1
ATOM 806 C C . ASP A 1 109 ? -6.326 8.744 -2.539 1.00 79.44 109 ASP A C 1
ATOM 808 O O . ASP A 1 109 ? -5.231 9.126 -2.128 1.00 79.44 109 ASP A O 1
ATOM 812 N N . GLY A 1 110 ? -7.367 9.579 -2.591 1.00 74.12 110 GLY A N 1
ATOM 813 C CA . GLY A 1 110 ? -7.309 10.966 -2.130 1.00 74.12 110 GLY A CA 1
ATOM 814 C C . GLY A 1 110 ? -7.245 11.118 -0.609 1.00 74.12 110 GLY A C 1
ATOM 815 O O . GLY A 1 110 ? -6.994 12.225 -0.129 1.00 74.12 110 GLY A O 1
ATOM 816 N N . MET A 1 111 ? -7.467 10.044 0.156 1.00 78.81 111 MET A N 1
ATOM 817 C CA . MET A 1 111 ? -7.555 10.148 1.607 1.00 78.81 111 MET A CA 1
ATOM 818 C C . MET A 1 111 ? -6.211 10.375 2.275 1.00 78.81 111 MET A C 1
ATOM 820 O O . MET A 1 111 ? -5.172 9.854 1.867 1.00 78.81 111 MET A O 1
ATOM 824 N N . THR A 1 112 ? -6.241 11.130 3.362 1.00 77.75 112 THR A N 1
ATOM 825 C CA . THR A 1 112 ? -5.067 11.352 4.188 1.00 77.75 112 THR A CA 1
ATOM 826 C C . THR A 1 112 ? -4.971 10.293 5.278 1.00 77.75 112 THR A C 1
ATOM 828 O O . THR A 1 112 ? -5.841 10.186 6.147 1.00 77.75 112 THR A O 1
ATOM 831 N N . TYR A 1 113 ? -3.848 9.581 5.306 1.00 77.56 113 TYR A N 1
ATOM 832 C CA . TYR A 1 113 ? -3.558 8.603 6.345 1.00 77.56 113 TYR A CA 1
ATOM 833 C C . TYR A 1 113 ? -2.385 9.079 7.190 1.00 77.56 113 TYR A C 1
ATOM 835 O O . TYR A 1 113 ? -1.238 9.131 6.752 1.00 77.56 113 TYR A O 1
ATOM 843 N N . GLY A 1 114 ? -2.713 9.439 8.426 1.00 76.56 114 GLY A N 1
ATOM 844 C CA . GLY A 1 114 ? -1.776 9.868 9.453 1.00 76.56 114 GLY A CA 1
ATOM 845 C C . GLY A 1 114 ? -2.141 9.265 10.814 1.00 76.56 114 GLY A C 1
ATOM 846 O O . GLY A 1 114 ? -2.906 8.301 10.873 1.00 76.56 114 GLY A O 1
ATOM 847 N N . PRO A 1 115 ? -1.659 9.838 11.925 1.00 74.50 115 PRO A N 1
ATOM 848 C CA . PRO A 1 115 ? -1.777 9.239 13.266 1.00 74.50 115 PRO A CA 1
ATOM 849 C C . PRO A 1 115 ? -3.213 9.088 13.810 1.00 74.50 115 PRO A C 1
ATOM 851 O O . PRO A 1 115 ? -3.441 8.402 14.811 1.00 74.50 115 PRO A O 1
ATOM 854 N N . ASN A 1 116 ? -4.190 9.715 13.151 1.00 79.00 116 ASN A N 1
ATOM 855 C CA . ASN A 1 116 ? -5.608 9.628 13.501 1.00 79.00 116 ASN A CA 1
ATOM 856 C C . ASN A 1 116 ? -6.267 8.317 13.063 1.00 79.00 116 ASN A C 1
ATOM 858 O O . ASN A 1 116 ? -7.326 7.978 13.578 1.00 79.00 116 ASN A O 1
ATOM 862 N N . GLN A 1 117 ? -5.652 7.587 12.132 1.00 86.56 117 GLN A N 1
ATOM 863 C CA . GLN A 1 117 ? -6.206 6.339 11.623 1.00 86.56 117 GLN A CA 1
ATOM 864 C C . GLN A 1 117 ? -6.131 5.246 12.694 1.00 86.56 117 GLN A C 1
ATOM 866 O O . GLN A 1 117 ? -5.101 5.073 13.356 1.00 86.56 117 GLN A O 1
ATOM 871 N N . ASP A 1 118 ? -7.239 4.530 12.878 1.00 93.69 118 ASP A N 1
ATOM 872 C CA . ASP A 1 118 ? -7.413 3.631 14.015 1.00 93.69 118 ASP A CA 1
ATOM 873 C C . ASP A 1 118 ? -6.533 2.379 13.938 1.00 93.69 118 ASP A C 1
ATOM 875 O O . ASP A 1 118 ? -6.440 1.709 12.912 1.00 93.69 118 ASP A O 1
ATOM 879 N N . TYR A 1 119 ? -5.932 2.020 15.068 1.00 95.94 119 TYR A N 1
ATOM 880 C CA . TYR A 1 119 ? -5.080 0.844 15.175 1.00 95.94 119 TYR A CA 1
ATOM 881 C C . TYR A 1 119 ? -5.831 -0.472 14.926 1.00 95.94 119 TYR A C 1
ATOM 883 O O . TYR A 1 119 ? -5.376 -1.275 14.117 1.00 95.94 119 TYR A O 1
ATOM 891 N N . ASN A 1 120 ? -6.980 -0.704 15.571 1.00 97.56 120 ASN A N 1
ATOM 892 C CA . ASN A 1 120 ? -7.694 -1.979 15.454 1.00 97.56 120 ASN A CA 1
ATOM 893 C C . ASN A 1 120 ? -8.276 -2.175 14.052 1.00 97.56 120 ASN A C 1
ATOM 895 O O . ASN A 1 120 ? -8.272 -3.301 13.554 1.00 97.56 120 ASN A O 1
ATOM 899 N N . PHE A 1 121 ? -8.752 -1.109 13.406 1.00 96.31 121 PHE A N 1
ATOM 900 C CA . PHE A 1 121 ? -9.234 -1.172 12.023 1.00 96.31 121 PHE A CA 1
ATOM 901 C C . PHE A 1 121 ? -8.167 -1.745 11.076 1.00 96.31 121 PHE A C 1
ATOM 903 O O . PHE A 1 121 ? -8.405 -2.719 10.352 1.00 96.31 121 PHE A O 1
ATOM 910 N N . PHE A 1 122 ? -6.957 -1.189 11.135 1.00 96.50 122 PHE A N 1
ATOM 911 C CA . PHE A 1 122 ? -5.847 -1.641 10.302 1.00 96.50 122 PHE A CA 1
ATOM 912 C C . PHE A 1 122 ? -5.251 -2.963 10.777 1.00 96.50 122 PHE A C 1
ATOM 914 O O . PHE A 1 122 ? -4.897 -3.786 9.938 1.00 96.50 122 PHE A O 1
ATOM 921 N N . LEU A 1 123 ? -5.191 -3.215 12.087 1.00 98.06 123 LEU A N 1
ATOM 922 C CA . LEU A 1 123 ? -4.699 -4.481 12.629 1.00 98.06 123 LEU A CA 1
ATOM 923 C C . LEU A 1 123 ? -5.531 -5.653 12.115 1.00 98.06 123 LEU A C 1
ATOM 925 O O . LEU A 1 123 ? -4.961 -6.597 11.584 1.00 98.06 123 LEU A O 1
ATOM 929 N N . ASN A 1 124 ? -6.863 -5.569 12.200 1.00 98.06 124 ASN A N 1
ATOM 930 C CA . ASN A 1 124 ? -7.743 -6.633 11.709 1.00 98.06 124 ASN A CA 1
ATOM 931 C C . ASN A 1 124 ? -7.568 -6.862 10.200 1.00 98.06 124 ASN A C 1
ATOM 933 O O . ASN A 1 124 ? -7.556 -8.007 9.754 1.00 98.06 124 ASN A O 1
ATOM 937 N N . SER A 1 125 ? -7.373 -5.789 9.425 1.00 97.31 125 SER A N 1
ATOM 938 C CA . SER A 1 125 ? -7.116 -5.872 7.982 1.00 97.31 125 SER A CA 1
ATOM 939 C C . SER A 1 125 ? -5.778 -6.553 7.675 1.00 97.31 125 SER A C 1
ATOM 941 O O . SER A 1 125 ? -5.742 -7.569 6.986 1.00 97.31 125 SER A O 1
ATOM 943 N N . TYR A 1 126 ? -4.671 -6.042 8.221 1.00 98.44 126 TYR A N 1
ATOM 944 C CA . TYR A 1 126 ? -3.335 -6.592 7.990 1.00 98.44 126 TYR A CA 1
ATOM 945 C C . TYR A 1 126 ? -3.191 -8.022 8.521 1.00 98.44 126 TYR A C 1
ATOM 947 O O . TYR A 1 126 ? -2.640 -8.883 7.837 1.00 98.44 126 TYR A O 1
ATOM 955 N N . GLU A 1 127 ? -3.700 -8.300 9.721 1.00 98.31 127 GLU A N 1
ATOM 956 C CA . GLU A 1 127 ? -3.645 -9.629 10.327 1.00 98.31 127 GLU A CA 1
ATOM 957 C C . GLU A 1 127 ? -4.510 -10.626 9.552 1.00 98.31 127 GLU A C 1
ATOM 959 O O . GLU A 1 127 ? -4.087 -11.761 9.341 1.00 98.31 127 GLU A O 1
ATOM 964 N N . GLY A 1 128 ? -5.688 -10.212 9.076 1.00 98.25 128 GLY A N 1
ATOM 965 C CA . GLY A 1 128 ? -6.524 -11.050 8.223 1.00 98.25 128 GLY A CA 1
ATOM 966 C C . GLY A 1 128 ? -5.847 -11.379 6.888 1.00 98.25 128 GLY A C 1
ATOM 967 O O . GLY A 1 128 ? -5.898 -12.532 6.457 1.00 98.25 128 GLY A O 1
ATOM 968 N N . LEU A 1 129 ? -5.135 -10.423 6.276 1.00 98.44 129 LEU A N 1
ATOM 969 C CA . LEU A 1 129 ? -4.334 -10.663 5.068 1.00 98.44 129 LEU A CA 1
ATOM 970 C C . LEU A 1 129 ? -3.211 -11.674 5.340 1.00 98.44 129 LEU A C 1
ATOM 972 O O . LEU A 1 129 ? -3.068 -12.656 4.609 1.00 98.44 129 LEU A O 1
ATOM 976 N N . ALA A 1 130 ? -2.451 -11.474 6.419 1.00 98.31 130 ALA A N 1
ATOM 977 C CA . ALA A 1 130 ? -1.362 -12.366 6.807 1.00 98.31 130 ALA A CA 1
ATOM 978 C C . ALA A 1 130 ? -1.862 -13.789 7.120 1.00 98.31 130 ALA A C 1
ATOM 980 O O . ALA A 1 130 ? -1.329 -14.760 6.586 1.00 98.31 130 ALA A O 1
ATOM 981 N N . LYS A 1 131 ? -2.938 -13.928 7.910 1.00 98.00 131 LYS A N 1
ATOM 982 C CA . LYS A 1 131 ? -3.569 -15.225 8.232 1.00 98.00 131 LYS A CA 1
ATOM 983 C C . LYS A 1 131 ? -4.155 -15.922 7.011 1.00 98.00 131 LYS A C 1
ATOM 985 O O . LYS A 1 131 ? -4.170 -17.147 6.958 1.00 98.00 131 LYS A O 1
ATOM 990 N N . SER A 1 132 ? -4.593 -15.153 6.019 1.00 97.75 132 SER A N 1
ATOM 991 C CA . SER A 1 132 ? -5.042 -15.690 4.734 1.00 97.75 132 SER A CA 1
ATOM 992 C C . SER A 1 132 ? -3.877 -16.174 3.863 1.00 97.75 132 SER A C 1
ATOM 994 O O . SER A 1 132 ? -4.112 -16.769 2.815 1.00 97.75 132 SER A O 1
ATOM 996 N N . GLY A 1 133 ? -2.622 -15.975 4.287 1.00 96.81 133 GLY A N 1
ATOM 997 C CA . GLY A 1 133 ? -1.407 -16.459 3.631 1.00 96.81 133 GLY A CA 1
ATOM 998 C C . GLY A 1 133 ? -0.722 -15.428 2.734 1.00 96.81 133 GLY A C 1
ATOM 999 O O . GLY A 1 133 ? 0.052 -15.813 1.858 1.00 96.81 133 GLY A O 1
ATOM 1000 N N . ALA A 1 134 ? -1.011 -14.132 2.895 1.00 98.12 134 ALA A N 1
ATOM 1001 C CA . ALA A 1 134 ? -0.254 -13.090 2.208 1.00 98.12 134 ALA A CA 1
ATOM 1002 C C . ALA A 1 134 ? 1.201 -13.074 2.708 1.00 98.12 134 ALA A C 1
ATOM 1004 O O . ALA A 1 134 ? 1.451 -13.017 3.909 1.00 98.12 134 ALA A O 1
ATOM 1005 N N . ARG A 1 135 ? 2.166 -13.098 1.782 1.00 97.81 135 ARG A N 1
ATOM 1006 C CA . ARG A 1 135 ? 3.604 -12.957 2.089 1.00 97.81 135 ARG A CA 1
ATOM 1007 C C . ARG A 1 135 ? 4.095 -11.509 1.978 1.00 97.81 135 ARG A C 1
ATOM 1009 O O . ARG A 1 135 ? 5.075 -11.136 2.618 1.00 97.81 135 ARG A O 1
ATOM 1016 N N . ALA A 1 136 ? 3.407 -10.708 1.171 1.00 98.50 136 ALA A N 1
ATOM 1017 C CA . ALA A 1 136 ? 3.686 -9.308 0.892 1.00 98.50 136 ALA A CA 1
ATOM 1018 C C . ALA A 1 136 ? 2.368 -8.520 0.893 1.00 98.50 136 ALA A C 1
ATOM 1020 O O . ALA A 1 136 ? 1.354 -9.018 0.403 1.00 98.50 136 ALA A O 1
ATOM 1021 N N . ILE A 1 137 ? 2.379 -7.307 1.446 1.00 98.69 137 ILE A N 1
ATOM 1022 C CA . ILE A 1 137 ? 1.223 -6.414 1.543 1.00 98.69 137 ILE A CA 1
ATOM 1023 C C . ILE A 1 137 ? 1.583 -5.075 0.901 1.00 98.69 137 ILE A C 1
ATOM 1025 O O . ILE A 1 137 ? 2.495 -4.380 1.346 1.00 98.69 137 ILE A O 1
ATOM 1029 N N . ASN A 1 138 ? 0.851 -4.717 -0.153 1.00 98.69 138 ASN A N 1
ATOM 1030 C CA . ASN A 1 138 ? 1.063 -3.493 -0.916 1.00 98.69 138 ASN A CA 1
ATOM 1031 C C . ASN A 1 138 ? 0.206 -2.333 -0.390 1.00 98.69 138 ASN A C 1
ATOM 1033 O O . ASN A 1 138 ? -1.018 -2.345 -0.516 1.00 98.69 138 ASN A O 1
ATOM 1037 N N . ASN A 1 139 ? 0.858 -1.288 0.115 1.00 97.00 139 ASN A N 1
ATOM 1038 C CA . ASN A 1 139 ? 0.233 -0.081 0.654 1.00 97.00 139 ASN A CA 1
ATOM 1039 C C . ASN A 1 139 ? 0.364 1.094 -0.321 1.00 97.00 139 ASN A C 1
ATOM 1041 O O . ASN A 1 139 ? 1.086 2.064 -0.079 1.00 97.00 139 ASN A O 1
ATOM 1045 N N . SER A 1 140 ? -0.339 0.976 -1.450 1.00 94.56 140 SER A N 1
ATOM 1046 C CA . SER A 1 140 ? -0.456 2.013 -2.486 1.00 94.56 140 SER A CA 1
ATOM 1047 C C . SER A 1 140 ? -1.758 2.784 -2.346 1.00 94.56 140 SER A C 1
ATOM 1049 O O . SER A 1 140 ? -2.673 2.626 -3.150 1.00 94.56 140 SER A O 1
ATOM 1051 N N . TRP A 1 141 ? -1.874 3.561 -1.278 1.00 87.81 141 TRP A N 1
ATOM 1052 C CA . TRP A 1 141 ? -3.063 4.362 -1.028 1.00 87.81 141 TRP A CA 1
ATOM 1053 C C . TRP A 1 141 ? -2.725 5.613 -0.240 1.00 87.81 141 TRP A C 1
ATOM 1055 O O . TRP A 1 141 ? -1.893 5.606 0.676 1.00 87.81 141 TRP A O 1
ATOM 1065 N N . GLY A 1 142 ? -3.437 6.683 -0.562 1.00 76.44 142 GLY A N 1
ATOM 1066 C CA . GLY A 1 142 ? -3.564 7.835 0.302 1.00 76.44 142 GLY A CA 1
ATOM 1067 C C . GLY A 1 142 ? -2.342 8.742 0.351 1.00 76.44 142 GLY A C 1
ATOM 1068 O O . GLY A 1 142 ? -1.217 8.376 0.006 1.00 76.44 142 GLY A O 1
ATOM 1069 N N . SER A 1 143 ? -2.565 9.947 0.853 1.00 75.00 143 SER A N 1
ATOM 1070 C CA . SER A 1 143 ? -1.535 10.950 1.101 1.00 75.00 143 SER A CA 1
ATOM 1071 C C . SER A 1 143 ? -1.054 10.903 2.551 1.00 75.00 143 SER A C 1
ATOM 1073 O O . SER A 1 143 ? -1.812 10.557 3.460 1.00 75.00 143 SER A O 1
ATOM 1075 N N . ASN A 1 144 ? 0.203 11.287 2.788 1.00 72.25 144 ASN A N 1
ATOM 1076 C CA . ASN A 1 144 ? 0.649 11.575 4.151 1.00 72.25 144 ASN A CA 1
ATOM 1077 C C . ASN A 1 144 ? -0.110 12.789 4.694 1.00 72.25 144 ASN A C 1
ATOM 1079 O O . ASN A 1 144 ? -0.516 13.669 3.924 1.00 72.25 144 ASN A O 1
ATOM 1083 N N . ARG A 1 145 ? -0.280 12.851 6.016 1.00 66.88 145 ARG A N 1
ATOM 1084 C CA . ARG A 1 145 ? -0.957 13.989 6.628 1.00 66.88 145 ARG A CA 1
ATOM 1085 C C . ARG A 1 145 ? -0.222 15.284 6.370 1.00 66.88 145 ARG A C 1
ATOM 1087 O O . ARG A 1 145 ? 0.987 15.369 6.560 1.00 66.88 145 ARG A O 1
ATOM 1094 N N . LYS A 1 146 ? -0.977 16.284 5.908 1.00 62.44 146 LYS A N 1
ATOM 1095 C CA . LYS A 1 146 ? -0.486 17.652 5.853 1.00 62.44 146 LYS A CA 1
ATOM 1096 C C . LYS A 1 146 ? -0.422 18.137 7.296 1.00 62.44 146 LYS A C 1
ATOM 1098 O O . LYS A 1 146 ? -1.447 18.261 7.962 1.00 62.44 146 LYS A O 1
ATOM 1103 N N . PHE A 1 147 ? 0.784 18.321 7.810 1.00 62.16 147 PHE A N 1
ATOM 1104 C CA . PHE A 1 147 ? 1.006 18.824 9.154 1.00 62.16 147 PHE A CA 1
ATOM 1105 C C . PHE A 1 147 ? 0.793 20.336 9.134 1.00 62.16 147 PHE A C 1
ATOM 1107 O O . PHE A 1 147 ? 1.728 21.115 8.983 1.00 62.16 147 PHE A O 1
ATOM 1114 N N . TYR A 1 148 ? -0.466 20.751 9.240 1.00 51.59 148 TYR A N 1
ATOM 1115 C CA . TYR A 1 148 ? -0.810 22.124 9.592 1.00 51.59 148 TYR A CA 1
ATOM 1116 C C . TYR A 1 148 ? -0.795 22.288 11.116 1.00 51.59 148 TYR A C 1
ATOM 1118 O O . TYR A 1 148 ? -0.729 21.295 11.841 1.00 51.59 148 TYR A O 1
ATOM 1126 N N . LYS A 1 149 ? -0.888 23.539 11.593 1.00 46.50 149 LYS A N 1
ATOM 1127 C CA . LYS A 1 149 ? -0.868 24.009 13.002 1.00 46.50 149 LYS A CA 1
ATOM 1128 C C . LYS A 1 149 ? -1.805 23.277 14.000 1.00 46.50 149 LYS A C 1
ATOM 1130 O O . LYS A 1 149 ? -1.913 23.699 15.142 1.00 46.50 149 LYS A O 1
ATOM 1135 N N . ALA A 1 150 ? -2.491 22.213 13.584 1.00 44.69 150 ALA A N 1
ATOM 1136 C CA . ALA A 1 150 ? -3.407 21.385 14.359 1.00 44.69 150 ALA A CA 1
ATOM 1137 C C . ALA A 1 150 ? -2.738 20.546 15.468 1.00 44.69 150 ALA A C 1
ATOM 1139 O O . ALA A 1 150 ? -3.444 20.066 16.349 1.00 44.69 150 ALA A O 1
ATOM 1140 N N . TYR A 1 151 ? -1.409 20.377 15.455 1.00 53.44 151 TYR A N 1
ATOM 1141 C CA . TYR A 1 151 ? -0.661 19.872 16.613 1.00 53.44 151 TYR A CA 1
ATOM 1142 C C . TYR A 1 151 ? 0.318 20.934 17.090 1.00 53.44 151 TYR A C 1
ATOM 1144 O O . TYR A 1 151 ? 1.227 21.330 16.356 1.00 53.44 151 TYR A O 1
ATOM 1152 N N . GLU A 1 152 ? 0.132 21.377 18.328 1.00 48.38 152 GLU A N 1
ATOM 1153 C CA . GLU A 1 152 ? 1.054 22.283 18.998 1.00 48.38 152 GLU A CA 1
ATOM 1154 C C . GLU A 1 152 ? 2.459 21.650 19.029 1.00 48.38 152 GLU A C 1
ATOM 1156 O O . GLU A 1 152 ? 2.641 20.531 19.506 1.00 48.38 152 GLU A O 1
ATOM 1161 N N . GLY A 1 153 ? 3.442 22.330 18.427 1.00 49.12 153 GLY A N 1
ATOM 1162 C CA . GLY A 1 153 ? 4.833 21.863 18.327 1.00 49.12 153 GLY A CA 1
ATOM 1163 C C . GLY A 1 153 ? 5.197 21.026 17.089 1.00 49.12 153 GLY A C 1
ATOM 1164 O O . GLY A 1 153 ? 6.379 20.735 16.897 1.00 49.12 153 GLY A O 1
ATOM 1165 N N . ALA A 1 154 ? 4.249 20.666 16.214 1.00 49.62 154 ALA A N 1
ATOM 1166 C CA . ALA A 1 154 ? 4.569 19.940 14.982 1.00 49.62 154 ALA A CA 1
ATOM 1167 C C . ALA A 1 154 ? 5.154 20.868 13.898 1.00 49.62 154 ALA A C 1
ATOM 1169 O O . ALA A 1 154 ? 4.546 21.871 13.528 1.00 49.62 154 ALA A O 1
ATOM 1170 N N . THR A 1 155 ? 6.299 20.489 13.320 1.00 48.97 155 THR A N 1
ATOM 1171 C CA . THR A 1 155 ? 6.730 20.963 11.995 1.00 48.97 155 THR A CA 1
ATOM 1172 C C . THR A 1 155 ? 6.735 19.772 11.049 1.00 48.97 155 THR A C 1
ATOM 1174 O O . THR A 1 155 ? 7.400 18.773 11.318 1.00 48.97 155 THR A O 1
ATOM 1177 N N . GLY A 1 156 ? 6.007 19.856 9.944 1.00 48.44 156 GLY A N 1
ATOM 1178 C CA . GLY A 1 156 ? 5.975 18.797 8.943 1.00 48.44 156 GLY A CA 1
ATOM 1179 C C . GLY A 1 156 ? 5.497 19.321 7.595 1.00 48.44 156 GLY A C 1
ATOM 1180 O O . GLY A 1 156 ? 5.385 20.525 7.392 1.00 48.44 156 GLY A O 1
ATOM 1181 N N . TYR A 1 157 ? 5.226 18.400 6.673 1.00 51.28 157 TYR A N 1
ATOM 1182 C CA . TYR A 1 157 ? 4.746 18.694 5.324 1.00 51.28 157 TYR A CA 1
ATOM 1183 C C . TYR A 1 157 ? 3.466 19.555 5.348 1.00 51.28 157 TYR A C 1
ATOM 1185 O O . TYR A 1 157 ? 2.398 19.053 5.682 1.00 51.28 157 TYR A O 1
ATOM 1193 N N . ASP A 1 158 ? 3.541 20.827 4.958 1.00 52.12 158 ASP A N 1
ATOM 1194 C CA . ASP A 1 158 ? 2.420 21.788 4.942 1.00 52.12 158 ASP A CA 1
ATOM 1195 C C . ASP A 1 158 ? 1.698 21.859 3.582 1.00 52.12 158 ASP A C 1
ATOM 1197 O O . ASP A 1 158 ? 1.036 22.841 3.240 1.00 52.12 158 ASP A O 1
ATOM 1201 N N . GLY A 1 159 ? 1.826 20.819 2.759 1.00 53.62 159 GLY A 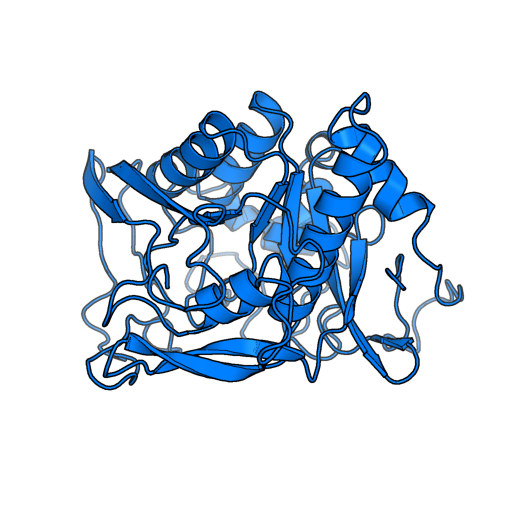N 1
ATOM 1202 C CA . GLY A 1 159 ? 1.265 20.831 1.411 1.00 53.62 159 GLY A CA 1
ATOM 1203 C C . GLY A 1 159 ? 2.127 21.549 0.365 1.00 53.62 159 GLY A C 1
ATOM 1204 O O . GLY A 1 159 ? 1.874 21.326 -0.817 1.00 53.62 159 GLY A O 1
ATOM 1205 N N . GLY A 1 160 ? 3.143 22.332 0.755 1.00 49.12 160 GLY A N 1
ATOM 1206 C CA . GLY A 1 160 ? 4.011 23.085 -0.164 1.00 49.12 160 GLY A CA 1
ATOM 1207 C C . GLY A 1 160 ? 5.516 22.867 0.035 1.00 49.12 160 GLY A C 1
ATOM 1208 O O . GLY A 1 160 ? 6.267 22.979 -0.929 1.00 49.12 160 GLY A O 1
ATOM 1209 N N . ASN A 1 161 ? 5.961 22.507 1.240 1.00 55.75 161 ASN A N 1
ATOM 1210 C CA . ASN A 1 161 ? 7.379 22.341 1.557 1.00 55.75 161 ASN A CA 1
ATOM 1211 C C . ASN A 1 161 ? 7.892 20.903 1.410 1.00 55.75 161 ASN A C 1
ATOM 1213 O O . ASN A 1 161 ? 7.174 19.926 1.615 1.00 55.75 161 ASN A O 1
ATOM 1217 N N . ASN A 1 162 ? 9.172 20.788 1.068 1.00 66.12 162 ASN A N 1
ATOM 1218 C CA . ASN A 1 162 ? 9.900 19.530 0.967 1.00 66.12 162 ASN A CA 1
ATOM 1219 C C . ASN A 1 162 ? 10.072 18.905 2.371 1.00 66.12 162 ASN A C 1
ATOM 1221 O O . ASN A 1 162 ? 10.577 19.584 3.263 1.00 66.12 162 ASN A O 1
ATOM 1225 N N . LEU A 1 163 ? 9.654 17.650 2.598 1.00 75.25 163 LEU A N 1
ATOM 1226 C CA . LEU A 1 163 ? 10.077 16.927 3.810 1.00 75.25 163 LEU A CA 1
ATOM 1227 C C . LEU A 1 163 ? 11.566 16.646 3.645 1.00 75.25 163 LEU A C 1
ATOM 1229 O O . LEU A 1 163 ? 11.960 16.021 2.663 1.00 75.25 163 LEU A O 1
ATOM 1233 N N . ASP A 1 164 ? 12.357 17.148 4.583 1.00 79.44 164 ASP A N 1
ATOM 1234 C CA . ASP A 1 164 ? 13.813 17.095 4.564 1.00 79.44 164 ASP A CA 1
ATOM 1235 C C . ASP A 1 164 ? 14.296 16.831 5.992 1.00 79.44 164 ASP A C 1
ATOM 1237 O O . ASP A 1 164 ? 14.195 17.705 6.862 1.00 79.44 164 ASP A O 1
ATOM 1241 N N . ILE A 1 165 ? 14.749 15.604 6.265 1.00 82.38 165 ILE A N 1
ATOM 1242 C CA . ILE A 1 165 ? 15.243 15.218 7.590 1.00 82.38 165 ILE A CA 1
ATOM 1243 C C . ILE A 1 165 ? 16.719 15.610 7.670 1.00 82.38 165 ILE A C 1
ATOM 1245 O O . ILE A 1 165 ? 17.619 14.794 7.528 1.00 82.38 165 ILE A O 1
ATOM 1249 N N . LYS A 1 166 ? 16.971 16.903 7.877 1.00 82.50 166 LYS A N 1
ATOM 1250 C CA . LYS A 1 166 ? 18.335 17.451 7.954 1.00 82.50 166 LYS A CA 1
ATOM 1251 C C . LYS A 1 166 ? 19.025 17.228 9.307 1.00 82.50 166 LYS A C 1
ATOM 1253 O O . LYS A 1 166 ? 20.245 17.315 9.392 1.00 82.50 166 LYS A O 1
ATOM 1258 N N . ASP A 1 167 ? 18.247 17.005 10.365 1.00 78.56 167 ASP A N 1
ATOM 1259 C CA . ASP A 1 167 ? 18.718 16.864 11.743 1.00 78.56 167 ASP A CA 1
ATOM 1260 C C . ASP A 1 167 ? 17.728 16.047 12.602 1.00 78.56 167 ASP A C 1
ATOM 1262 O O . ASP A 1 167 ? 16.649 15.640 12.154 1.00 78.56 167 ASP A O 1
ATOM 1266 N N . LEU A 1 168 ? 18.113 15.784 13.856 1.00 80.06 168 LEU A N 1
ATOM 1267 C CA . LEU A 1 168 ? 17.307 15.015 14.809 1.00 80.06 168 LEU A CA 1
ATOM 1268 C C . LEU A 1 168 ? 15.998 15.715 15.204 1.00 80.06 168 LEU A C 1
ATOM 1270 O O . LEU A 1 168 ? 15.027 15.034 15.527 1.00 80.06 168 LEU A O 1
ATOM 1274 N N . ASP A 1 169 ? 15.948 17.046 15.172 1.00 78.88 169 ASP A N 1
ATOM 1275 C CA . ASP A 1 169 ? 14.740 17.808 15.498 1.00 78.88 169 ASP A CA 1
ATOM 1276 C C . ASP A 1 169 ? 13.687 17.656 14.387 1.00 78.88 169 ASP A C 1
ATOM 1278 O O . ASP A 1 169 ? 12.526 17.345 14.663 1.00 78.88 169 ASP A O 1
ATOM 1282 N N . ALA A 1 170 ? 14.106 17.751 13.121 1.00 79.12 170 ALA A N 1
ATOM 1283 C CA . ALA A 1 170 ? 13.263 17.462 11.964 1.00 79.12 170 ALA A CA 1
ATOM 1284 C C . ALA A 1 170 ? 12.772 16.004 11.975 1.00 79.12 170 ALA A C 1
ATOM 1286 O O . ALA A 1 170 ? 11.582 15.745 11.759 1.00 79.12 170 ALA A O 1
ATOM 1287 N N . ALA A 1 171 ? 13.663 15.056 12.291 1.00 81.69 171 ALA A N 1
ATOM 1288 C CA . ALA A 1 171 ? 13.309 13.648 12.448 1.00 81.69 171 ALA A CA 1
ATOM 1289 C C . ALA A 1 171 ? 12.230 13.467 13.523 1.00 81.69 171 ALA A C 1
ATOM 1291 O O . ALA A 1 171 ? 11.171 12.895 13.245 1.00 81.69 171 ALA A O 1
ATOM 1292 N N . TYR A 1 172 ? 12.466 14.009 14.721 1.00 78.00 172 TYR A N 1
ATOM 1293 C CA . TYR A 1 172 ? 11.537 13.937 15.842 1.00 78.00 172 TYR A CA 1
ATOM 1294 C C . TYR A 1 172 ? 10.173 14.499 15.456 1.00 78.00 172 TYR A C 1
ATOM 1296 O O . TYR A 1 172 ? 9.179 13.788 15.548 1.00 78.00 172 TYR A O 1
ATOM 1304 N N . LYS A 1 173 ? 10.105 15.722 14.926 1.00 76.56 173 LYS A N 1
ATOM 1305 C CA . LYS A 1 173 ? 8.830 16.369 14.582 1.00 76.56 173 LYS A CA 1
ATOM 1306 C C . LYS A 1 173 ? 8.057 15.637 13.481 1.00 76.56 173 LYS A C 1
ATOM 1308 O O . LYS A 1 173 ? 6.828 15.613 13.524 1.00 76.56 173 LYS A O 1
ATOM 1313 N N . SER A 1 174 ? 8.752 14.988 12.542 1.00 77.81 174 SER A N 1
ATOM 1314 C CA . SER A 1 174 ? 8.117 14.205 11.470 1.00 77.81 174 SER A CA 1
ATOM 1315 C C . SER A 1 174 ? 7.452 12.908 11.955 1.00 77.81 174 SER A C 1
ATOM 1317 O O . SER A 1 174 ? 6.472 12.456 11.353 1.00 77.81 174 SER A O 1
ATOM 1319 N N . TYR A 1 175 ? 7.969 12.311 13.035 1.00 83.75 175 TYR A N 1
ATOM 1320 C CA . TYR A 1 175 ? 7.516 11.018 13.553 1.00 83.75 175 TYR A CA 1
ATOM 1321 C C . TYR A 1 175 ? 6.721 11.122 14.857 1.00 83.75 175 TYR A C 1
ATOM 1323 O O . TYR A 1 175 ? 5.847 10.294 15.106 1.00 83.75 175 TYR A O 1
ATOM 1331 N N . TYR A 1 176 ? 6.951 12.168 15.652 1.00 79.94 176 TYR A N 1
ATOM 1332 C CA . TYR A 1 176 ? 6.304 12.420 16.941 1.00 79.94 176 TYR A CA 1
ATOM 1333 C C . TYR A 1 176 ? 4.777 12.216 16.918 1.00 79.94 176 TYR A C 1
ATOM 1335 O O . TYR A 1 176 ? 4.261 11.506 17.783 1.00 79.94 176 TYR A O 1
ATOM 1343 N N . PRO A 1 177 ? 4.029 12.690 15.901 1.00 76.88 177 PRO A N 1
ATOM 1344 C CA . PRO A 1 177 ? 2.580 12.496 15.850 1.00 76.88 177 PRO A CA 1
ATOM 1345 C C . PRO A 1 177 ? 2.143 11.022 15.832 1.00 76.88 177 PRO A C 1
ATOM 1347 O O . PRO A 1 177 ? 1.067 10.703 16.334 1.00 76.88 177 PRO A O 1
ATOM 1350 N N . PHE A 1 178 ? 2.972 10.117 15.300 1.00 82.88 178 PHE A N 1
ATOM 1351 C CA . PHE A 1 178 ? 2.710 8.674 15.261 1.00 82.88 178 PHE A CA 1
ATOM 1352 C C . PHE A 1 178 ? 2.972 7.966 16.595 1.00 82.88 178 PHE A C 1
ATOM 1354 O O . PHE A 1 178 ? 2.583 6.811 16.736 1.00 82.88 178 PHE A O 1
ATOM 1361 N N . VAL A 1 179 ? 3.603 8.623 17.572 1.00 81.50 179 VAL A N 1
ATOM 1362 C CA . VAL A 1 179 ? 3.928 8.006 18.870 1.00 81.50 179 VAL A CA 1
ATOM 1363 C C . VAL A 1 179 ? 3.211 8.650 20.057 1.00 81.50 179 VAL A C 1
ATOM 1365 O O . VAL A 1 179 ? 3.045 8.000 21.0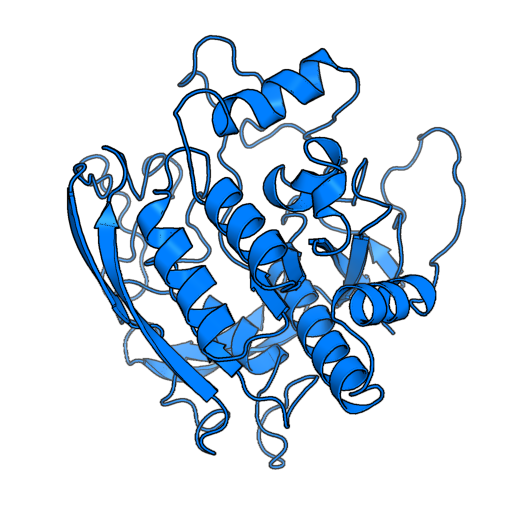84 1.00 81.50 179 VAL A O 1
ATOM 1368 N N . VAL A 1 180 ? 2.735 9.893 19.930 1.00 76.75 180 VAL A N 1
ATOM 1369 C CA . VAL A 1 180 ? 2.115 10.625 21.055 1.00 76.75 180 VAL A CA 1
ATOM 1370 C C . VAL A 1 180 ? 0.685 10.239 21.382 1.00 76.75 180 VAL A C 1
ATOM 1372 O O . VAL A 1 180 ? 0.275 10.365 22.530 1.00 76.75 180 VAL A O 1
ATOM 1375 N N . ASN A 1 181 ? -0.098 9.802 20.395 1.00 79.00 181 ASN A N 1
ATOM 1376 C CA . ASN A 1 181 ? -1.539 9.601 20.561 1.00 79.00 181 ASN A CA 1
ATOM 1377 C C . ASN A 1 181 ? -1.931 8.119 20.480 1.00 79.00 181 ASN A C 1
ATOM 1379 O O . ASN A 1 181 ? -2.859 7.734 19.755 1.00 79.00 181 ASN A O 1
ATOM 1383 N N . GLY A 1 182 ? -1.169 7.289 21.199 1.00 87.69 182 GLY A N 1
ATOM 1384 C CA . GLY A 1 182 ? -1.328 5.838 21.233 1.00 87.69 182 GLY A CA 1
ATOM 1385 C C . GLY A 1 182 ? -1.109 5.169 19.874 1.00 87.69 182 GLY A C 1
ATOM 1386 O O . GLY A 1 182 ? -0.646 5.787 18.913 1.00 87.69 182 GLY A O 1
ATOM 1387 N N . LYS A 1 183 ? -1.474 3.884 19.792 1.00 93.94 183 LYS A N 1
ATOM 1388 C CA . LYS A 1 183 ? -1.284 3.100 18.569 1.00 93.94 183 LYS A CA 1
ATOM 1389 C C . LYS A 1 183 ? -2.118 3.639 17.397 1.00 93.94 183 LYS A C 1
ATOM 1391 O O . LYS A 1 183 ? -3.220 4.175 17.579 1.00 93.94 183 LYS A O 1
ATOM 1396 N N . ASN A 1 184 ? -1.601 3.470 16.185 1.00 91.69 184 ASN A N 1
ATOM 1397 C CA . ASN A 1 184 ? -2.260 3.822 14.923 1.00 91.69 184 ASN A CA 1
ATOM 1398 C C . ASN A 1 184 ? -1.999 2.767 13.826 1.00 91.69 184 ASN A C 1
ATOM 1400 O O . ASN A 1 184 ? -1.437 1.702 14.082 1.00 91.69 184 ASN A O 1
ATOM 1404 N N . PHE A 1 185 ? -2.416 3.047 12.589 1.00 92.81 185 PHE A N 1
ATOM 1405 C CA . PHE A 1 185 ? -2.264 2.118 11.462 1.00 92.81 185 PHE A CA 1
ATOM 1406 C C . PHE A 1 185 ? -0.818 1.677 11.172 1.00 92.81 185 PHE A C 1
ATOM 1408 O O . PHE A 1 185 ? -0.608 0.562 10.693 1.00 92.81 185 PHE A O 1
ATOM 1415 N N . LEU A 1 186 ? 0.173 2.536 11.434 1.00 93.75 186 LEU A N 1
ATOM 1416 C CA . LEU A 1 186 ? 1.582 2.232 11.193 1.00 93.75 186 LEU A CA 1
ATOM 1417 C C . LEU A 1 186 ? 2.104 1.226 12.226 1.00 93.75 186 LEU A C 1
ATOM 1419 O O . LEU A 1 186 ? 2.853 0.317 11.872 1.00 93.75 186 LEU A O 1
ATOM 1423 N N . ASP A 1 187 ? 1.631 1.325 13.473 1.00 96.12 187 ASP A N 1
ATOM 1424 C CA . ASP A 1 187 ? 1.887 0.316 14.505 1.00 96.12 187 ASP A CA 1
ATOM 1425 C C . ASP A 1 187 ? 1.254 -1.023 14.140 1.00 96.12 187 ASP A C 1
ATOM 1427 O O . ASP A 1 187 ? 1.904 -2.055 14.261 1.00 96.12 187 ASP A O 1
ATOM 1431 N N . ALA A 1 188 ? 0.023 -1.015 13.623 1.00 97.62 188 ALA A N 1
ATOM 1432 C CA . ALA A 1 188 ? -0.630 -2.232 13.150 1.00 97.62 188 ALA A CA 1
ATOM 1433 C C . ALA A 1 188 ? 0.164 -2.910 12.018 1.00 97.62 188 ALA A C 1
ATOM 1435 O O . ALA A 1 188 ? 0.378 -4.122 12.055 1.00 97.62 188 ALA A O 1
ATOM 1436 N N . ALA A 1 189 ? 0.645 -2.135 11.039 1.00 97.75 189 ALA A N 1
ATOM 1437 C CA . ALA A 1 189 ? 1.474 -2.653 9.952 1.00 97.75 189 ALA A CA 1
ATOM 1438 C C . ALA A 1 189 ? 2.785 -3.271 10.471 1.00 97.75 189 ALA A C 1
ATOM 1440 O O . ALA A 1 189 ? 3.139 -4.381 10.067 1.00 97.75 189 ALA A O 1
ATOM 1441 N N . TYR A 1 190 ? 3.474 -2.579 11.386 1.00 97.94 190 TYR A N 1
ATOM 1442 C CA . TYR A 1 190 ? 4.707 -3.043 12.029 1.00 97.94 190 TYR A CA 1
ATOM 1443 C C . TYR A 1 190 ? 4.501 -4.313 12.864 1.00 97.94 190 TYR A C 1
ATOM 1445 O O . TYR A 1 190 ? 5.266 -5.270 12.741 1.00 97.94 190 TYR A O 1
ATOM 1453 N N . GLU A 1 191 ? 3.452 -4.364 13.686 1.00 98.25 191 GLU A N 1
ATOM 1454 C CA . GLU A 1 191 ? 3.152 -5.529 14.521 1.00 98.25 191 GLU A CA 1
ATOM 1455 C C . GLU A 1 191 ? 2.814 -6.761 13.682 1.00 98.25 191 GLU A C 1
ATOM 1457 O O . GLU A 1 191 ? 3.248 -7.865 14.003 1.00 98.25 191 GLU A O 1
ATOM 1462 N N . VAL A 1 192 ? 2.082 -6.595 12.578 1.00 98.50 192 VAL A N 1
ATOM 1463 C CA . VAL A 1 192 ? 1.784 -7.715 11.677 1.00 98.50 192 VAL A CA 1
ATOM 1464 C C . VAL A 1 192 ? 3.034 -8.147 10.911 1.00 98.50 192 VAL A C 1
ATOM 1466 O O . VAL A 1 192 ? 3.288 -9.347 10.804 1.00 98.50 192 VAL A O 1
ATOM 1469 N N . ALA A 1 193 ? 3.851 -7.203 10.436 1.00 98.31 193 ALA A N 1
ATOM 1470 C CA . ALA A 1 193 ? 5.117 -7.509 9.769 1.00 98.31 193 ALA A CA 1
ATOM 1471 C C . ALA A 1 193 ? 6.046 -8.332 10.671 1.00 98.31 193 ALA A C 1
ATOM 1473 O O . ALA A 1 193 ? 6.546 -9.376 10.265 1.00 98.31 193 ALA A O 1
ATOM 1474 N N . THR A 1 194 ? 6.220 -7.911 11.923 1.00 96.81 194 THR A N 1
ATOM 1475 C CA . THR A 1 194 ? 7.096 -8.594 12.885 1.00 96.81 194 THR A CA 1
ATOM 1476 C C . THR A 1 194 ? 6.527 -9.929 13.361 1.00 96.81 194 THR A C 1
ATOM 1478 O O . THR A 1 194 ? 7.283 -10.893 13.479 1.00 96.81 194 THR A O 1
ATOM 1481 N N . ARG A 1 195 ? 5.209 -10.021 13.587 1.00 97.62 195 ARG A N 1
ATOM 1482 C CA . ARG A 1 195 ? 4.550 -11.246 14.070 1.00 97.62 195 ARG A CA 1
ATOM 1483 C C . ARG A 1 195 ? 4.455 -12.341 13.009 1.00 97.62 195 ARG A C 1
ATOM 1485 O O . ARG A 1 195 ? 4.626 -13.509 13.339 1.00 97.62 195 ARG A O 1
ATOM 1492 N N . TYR A 1 196 ? 4.162 -11.977 11.761 1.00 98.06 196 TYR A N 1
ATOM 1493 C CA . TYR A 1 196 ? 3.913 -12.934 10.673 1.00 98.06 196 TYR A CA 1
ATOM 1494 C C . TYR A 1 196 ? 5.044 -12.999 9.643 1.00 98.06 196 TYR A C 1
ATOM 1496 O O . TYR A 1 196 ? 4.988 -13.805 8.717 1.00 98.06 196 TYR A O 1
ATOM 1504 N N . GLY A 1 197 ? 6.063 -12.148 9.775 1.00 97.75 197 GLY A N 1
ATOM 1505 C CA . GLY A 1 197 ? 7.159 -12.048 8.818 1.00 97.75 197 GLY A CA 1
ATOM 1506 C C . GLY A 1 197 ? 6.717 -11.558 7.440 1.00 97.75 197 GLY A C 1
ATOM 1507 O O . GLY A 1 197 ? 7.355 -11.911 6.455 1.00 97.75 197 GLY A O 1
ATOM 1508 N N . VAL A 1 198 ? 5.609 -10.819 7.321 1.00 98.12 198 VAL A N 1
ATOM 1509 C CA . VAL A 1 198 ? 5.106 -10.326 6.024 1.00 98.12 198 VAL A CA 1
ATOM 1510 C C . VAL A 1 198 ? 5.853 -9.072 5.581 1.00 98.12 198 VAL A C 1
ATOM 1512 O O . VAL A 1 198 ? 6.141 -8.203 6.398 1.00 98.12 198 VAL A O 1
ATOM 1515 N N . ILE A 1 199 ? 6.138 -8.957 4.283 1.00 98.75 199 ILE A N 1
ATOM 1516 C CA . ILE A 1 199 ? 6.770 -7.759 3.716 1.00 98.75 199 ILE A CA 1
ATOM 1517 C C . ILE A 1 199 ? 5.710 -6.666 3.590 1.00 98.75 199 ILE A C 1
ATOM 1519 O O . ILE A 1 199 ? 4.694 -6.865 2.930 1.00 98.75 199 ILE A O 1
ATOM 1523 N N . GLN A 1 200 ? 5.951 -5.507 4.185 1.0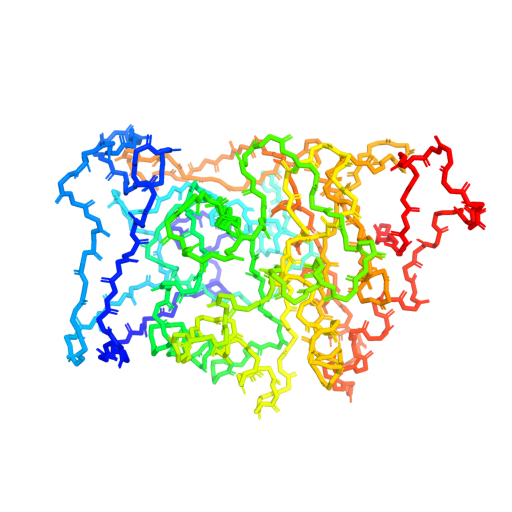0 98.62 200 GLN A N 1
ATOM 1524 C CA . GLN A 1 200 ? 5.154 -4.301 4.006 1.00 98.62 200 GLN A CA 1
ATOM 1525 C C . GLN A 1 200 ? 5.795 -3.427 2.929 1.00 98.62 200 GLN A C 1
ATOM 1527 O O . GLN A 1 200 ? 6.911 -2.936 3.094 1.00 98.62 200 GLN A O 1
ATOM 1532 N N . ILE A 1 201 ? 5.082 -3.223 1.826 1.00 98.69 201 ILE A N 1
ATOM 1533 C CA . ILE A 1 201 ? 5.506 -2.366 0.721 1.00 98.69 201 ILE A CA 1
ATOM 1534 C C . ILE A 1 201 ? 4.760 -1.045 0.860 1.00 98.69 201 ILE A C 1
ATOM 1536 O O . ILE A 1 201 ? 3.533 -1.023 0.800 1.00 98.69 201 ILE A O 1
ATOM 1540 N N . PHE A 1 202 ? 5.478 0.057 1.046 1.00 97.62 202 PHE A N 1
ATOM 1541 C CA . PHE A 1 202 ? 4.912 1.399 1.127 1.00 97.62 202 PHE A CA 1
ATOM 1542 C C . PHE A 1 202 ? 5.438 2.271 -0.008 1.00 97.62 202 PHE A C 1
ATOM 1544 O O . PHE A 1 202 ? 6.631 2.316 -0.288 1.00 97.62 202 PHE A O 1
ATOM 1551 N N . THR A 1 203 ? 4.538 3.014 -0.642 1.00 95.88 203 THR A N 1
ATOM 1552 C CA . THR A 1 203 ? 4.903 4.022 -1.642 1.00 95.88 203 THR A CA 1
ATOM 1553 C C . THR A 1 203 ? 5.639 5.197 -0.997 1.00 95.88 203 THR A C 1
ATOM 1555 O O . THR A 1 203 ? 5.187 5.702 0.039 1.00 95.88 203 THR A O 1
ATOM 1558 N N . ALA A 1 204 ? 6.662 5.716 -1.670 1.00 93.00 204 ALA A N 1
ATOM 1559 C CA . ALA A 1 204 ? 7.443 6.867 -1.229 1.00 93.00 204 ALA A CA 1
ATOM 1560 C C . ALA A 1 204 ? 6.627 8.164 -1.139 1.00 93.00 204 ALA A C 1
ATOM 1562 O O . ALA A 1 204 ? 6.899 9.001 -0.284 1.00 93.00 204 ALA A O 1
ATOM 1563 N N . GLY A 1 205 ? 5.610 8.326 -1.988 1.00 90.56 205 GLY A N 1
ATOM 1564 C CA . GLY A 1 205 ? 4.814 9.548 -2.105 1.00 90.56 205 GLY A CA 1
ATOM 1565 C C . GLY A 1 205 ? 4.884 10.145 -3.508 1.00 90.56 205 GLY A C 1
ATOM 1566 O O . GLY A 1 205 ? 5.758 9.805 -4.297 1.00 90.56 205 GLY A O 1
ATOM 1567 N N . ASN A 1 206 ? 3.935 11.026 -3.834 1.00 88.75 206 ASN A N 1
ATOM 1568 C CA . ASN A 1 206 ? 3.750 11.582 -5.182 1.00 88.75 206 ASN A CA 1
ATOM 1569 C C . ASN A 1 206 ? 4.036 13.090 -5.223 1.00 88.75 206 ASN A C 1
ATOM 1571 O O . ASN A 1 206 ? 3.204 13.871 -5.690 1.00 88.75 206 ASN A O 1
ATOM 1575 N N . ARG A 1 207 ? 5.163 13.528 -4.656 1.00 85.44 207 ARG A N 1
ATOM 1576 C CA . ARG A 1 207 ? 5.627 14.919 -4.738 1.00 85.44 207 ARG A CA 1
ATOM 1577 C C . ARG A 1 207 ? 6.879 14.995 -5.587 1.00 85.44 207 ARG A C 1
ATOM 1579 O O . ARG A 1 207 ? 7.868 14.341 -5.279 1.00 85.44 207 ARG A O 1
ATOM 1586 N N . ASP A 1 208 ? 6.807 15.783 -6.653 1.00 83.69 208 ASP A N 1
ATOM 1587 C CA . ASP A 1 208 ? 7.912 15.927 -7.592 1.00 83.69 208 ASP A CA 1
ATOM 1588 C C . ASP A 1 208 ? 9.151 16.486 -6.858 1.00 83.69 208 ASP A C 1
ATOM 1590 O O . ASP A 1 208 ? 9.091 17.567 -6.272 1.00 83.69 208 ASP A O 1
ATOM 1594 N N . GLY A 1 209 ? 10.256 15.731 -6.847 1.0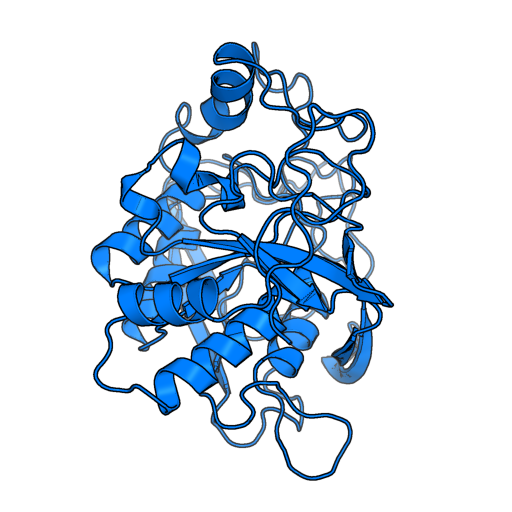0 75.06 209 GLY A N 1
ATOM 1595 C CA . GLY A 1 209 ? 11.542 16.141 -6.265 1.00 75.06 209 GLY A CA 1
ATOM 1596 C C . GLY A 1 209 ? 11.597 16.245 -4.734 1.00 75.06 209 GLY A C 1
ATOM 1597 O O . GLY A 1 209 ? 12.511 16.880 -4.202 1.00 75.06 209 GLY A O 1
ATOM 1598 N N . MET A 1 210 ? 10.641 15.656 -4.008 1.00 84.06 210 MET A N 1
ATOM 1599 C CA . MET A 1 210 ? 10.665 15.662 -2.541 1.00 84.06 210 MET A CA 1
ATOM 1600 C C . MET A 1 210 ? 11.834 14.804 -2.024 1.00 84.06 210 MET A C 1
ATOM 1602 O O . MET A 1 210 ? 11.966 13.660 -2.436 1.00 84.06 210 MET A O 1
ATOM 1606 N N . LYS A 1 211 ? 12.686 15.356 -1.152 1.00 84.56 211 LYS A N 1
ATOM 1607 C CA . LYS A 1 211 ? 13.954 14.778 -0.668 1.00 84.56 211 LYS A CA 1
ATOM 1608 C C . LYS A 1 211 ? 13.772 13.518 0.166 1.00 84.56 211 LYS A C 1
ATOM 1610 O O . LYS A 1 211 ? 14.678 12.696 0.230 1.00 84.56 211 LYS A O 1
ATOM 1615 N N . GLU A 1 212 ? 12.631 13.402 0.828 1.00 87.06 212 GLU A N 1
ATOM 1616 C CA . GLU A 1 212 ? 12.317 12.274 1.689 1.00 87.06 212 GLU A CA 1
ATOM 1617 C C . GLU A 1 212 ? 11.056 11.572 1.217 1.00 87.06 212 GLU A C 1
ATOM 1619 O O . GLU A 1 212 ? 10.098 12.188 0.735 1.00 87.06 212 GLU A O 1
ATOM 1624 N N . SER A 1 213 ? 11.021 10.265 1.435 1.00 90.31 213 SER A N 1
ATOM 1625 C CA . SER A 1 213 ? 9.788 9.494 1.344 1.00 90.31 213 SER A CA 1
ATOM 1626 C C . SER A 1 213 ? 8.838 9.857 2.491 1.00 90.31 213 SER A C 1
ATOM 1628 O O . SER A 1 213 ? 9.212 10.481 3.478 1.00 90.31 213 SER A O 1
ATOM 1630 N N . TYR A 1 214 ? 7.563 9.502 2.386 1.00 88.38 214 TYR A N 1
ATOM 1631 C CA . TYR A 1 214 ? 6.630 9.706 3.491 1.00 88.38 214 TYR A CA 1
ATOM 1632 C C . TYR A 1 214 ? 7.026 8.888 4.723 1.00 88.38 214 TYR A C 1
ATOM 1634 O O . TYR A 1 214 ? 7.496 7.758 4.601 1.00 88.38 214 TYR A O 1
ATOM 1642 N N . THR A 1 215 ? 6.738 9.422 5.916 1.00 86.88 215 THR A N 1
ATOM 1643 C CA . THR A 1 215 ? 7.095 8.828 7.218 1.00 86.88 215 THR A CA 1
ATOM 1644 C C . THR A 1 215 ? 6.740 7.340 7.319 1.00 86.88 215 THR A C 1
ATOM 1646 O O . THR A 1 215 ? 7.524 6.551 7.832 1.00 86.88 215 THR A O 1
ATOM 1649 N N . ARG A 1 216 ? 5.594 6.924 6.759 1.00 90.06 216 ARG A N 1
ATOM 1650 C CA . ARG A 1 216 ? 5.164 5.513 6.710 1.00 90.06 216 ARG A CA 1
ATOM 1651 C C . ARG A 1 216 ? 6.124 4.600 5.936 1.00 90.06 216 ARG A C 1
ATOM 1653 O O . ARG A 1 216 ? 6.366 3.475 6.351 1.00 90.06 216 ARG A O 1
ATOM 1660 N N . ALA A 1 217 ? 6.696 5.075 4.833 1.00 93.88 217 ALA A N 1
ATOM 1661 C CA . ALA A 1 217 ? 7.682 4.325 4.060 1.00 93.88 217 ALA A CA 1
ATOM 1662 C C . ALA A 1 217 ? 9.074 4.372 4.711 1.00 93.88 217 ALA A C 1
ATOM 1664 O O . ALA A 1 217 ? 9.877 3.458 4.541 1.00 93.88 217 ALA A O 1
ATOM 1665 N N . MET A 1 218 ? 9.327 5.407 5.515 1.00 92.75 218 MET A N 1
ATOM 1666 C CA . MET A 1 218 ? 10.564 5.597 6.268 1.00 92.75 218 MET A CA 1
ATOM 1667 C C . MET A 1 218 ? 10.562 4.952 7.657 1.00 92.75 218 MET A C 1
ATOM 1669 O O . MET A 1 218 ? 11.505 5.179 8.407 1.00 92.75 218 MET A O 1
ATOM 1673 N N . LEU A 1 219 ? 9.546 4.161 8.026 1.00 94.00 219 LEU A N 1
ATOM 1674 C CA . LEU A 1 219 ? 9.448 3.583 9.371 1.00 94.00 219 LEU A CA 1
ATOM 1675 C C . LEU A 1 219 ? 10.761 2.943 9.876 1.00 94.00 219 LEU A C 1
ATOM 1677 O O . LEU A 1 219 ? 11.094 3.202 11.033 1.00 94.00 219 LEU A O 1
ATOM 1681 N N . PRO A 1 220 ? 11.542 2.196 9.064 1.00 96.19 220 PRO A N 1
ATOM 1682 C CA . PRO A 1 220 ? 12.808 1.622 9.521 1.00 96.19 220 PRO A CA 1
ATOM 1683 C C . PRO A 1 220 ? 13.839 2.636 10.034 1.00 96.19 220 PRO A C 1
ATOM 1685 O O . PRO A 1 220 ? 14.617 2.304 10.918 1.00 96.19 220 PRO A O 1
ATOM 1688 N N . TYR A 1 221 ? 13.802 3.891 9.578 1.00 93.75 221 TYR A N 1
ATOM 1689 C CA . TYR A 1 221 ? 14.654 4.952 10.128 1.00 93.75 221 TYR A CA 1
ATOM 1690 C C . TYR A 1 221 ? 14.380 5.196 11.624 1.00 93.75 221 TYR A C 1
ATOM 1692 O O . TYR A 1 221 ? 15.292 5.490 12.390 1.00 93.75 221 TYR A O 1
ATOM 1700 N N . PHE A 1 222 ? 13.123 5.037 12.053 1.00 91.31 222 PHE A N 1
ATOM 1701 C CA . PHE A 1 222 ? 12.684 5.233 13.439 1.00 91.31 222 PHE A CA 1
ATOM 1702 C C . PHE A 1 222 ? 12.553 3.919 14.227 1.00 91.31 222 PHE A C 1
ATOM 1704 O O . PHE A 1 222 ? 12.547 3.937 15.458 1.00 91.31 222 PHE A O 1
ATOM 1711 N N . ARG A 1 223 ? 12.412 2.784 13.531 1.00 93.19 223 ARG A N 1
ATOM 1712 C CA . ARG A 1 223 ? 12.322 1.421 14.084 1.00 93.19 223 ARG A CA 1
ATOM 1713 C C . ARG A 1 223 ? 13.195 0.463 13.258 1.00 93.19 223 ARG A C 1
ATOM 1715 O O . ARG A 1 223 ? 12.659 -0.238 12.397 1.00 93.19 223 ARG A O 1
ATOM 1722 N N . PRO A 1 224 ? 14.523 0.434 13.478 1.00 94.25 224 PRO A N 1
ATOM 1723 C CA . PRO A 1 224 ? 15.463 -0.284 12.605 1.00 94.25 224 PRO A CA 1
ATOM 1724 C C . PRO A 1 224 ? 15.176 -1.779 12.439 1.00 94.25 224 PRO A C 1
ATOM 1726 O O . PRO A 1 224 ? 15.403 -2.361 11.383 1.00 94.25 224 PRO A O 1
ATOM 1729 N N . ASP A 1 225 ? 14.606 -2.418 13.455 1.00 94.06 225 ASP A N 1
ATOM 1730 C CA . ASP A 1 225 ? 14.236 -3.831 13.419 1.00 94.06 225 ASP A CA 1
ATOM 1731 C C . ASP A 1 225 ? 13.112 -4.154 12.410 1.00 94.06 225 ASP A C 1
ATOM 1733 O O . ASP A 1 225 ? 12.960 -5.315 12.015 1.00 94.06 225 ASP A O 1
ATOM 1737 N N . ALA A 1 226 ? 12.363 -3.143 11.950 1.00 96.38 226 ALA A N 1
ATOM 1738 C CA . ALA A 1 226 ? 11.355 -3.272 10.901 1.00 96.38 226 ALA A CA 1
ATOM 1739 C C . ALA A 1 226 ? 11.960 -3.484 9.503 1.00 96.38 226 ALA A C 1
ATOM 1741 O O . ALA A 1 226 ? 11.277 -4.018 8.629 1.00 96.38 226 ALA A O 1
ATOM 1742 N N . GLU A 1 227 ? 13.218 -3.081 9.275 1.00 96.81 227 GLU A N 1
ATOM 1743 C CA . GLU A 1 227 ? 13.818 -2.981 7.937 1.00 96.81 227 GLU A CA 1
ATOM 1744 C C . GLU A 1 227 ? 13.722 -4.285 7.135 1.00 96.81 227 GLU A C 1
ATOM 1746 O O . GLU A 1 227 ? 13.328 -4.272 5.969 1.00 96.81 227 GLU A O 1
ATOM 1751 N N . LYS A 1 228 ? 13.975 -5.427 7.785 1.00 96.44 228 LYS A N 1
ATOM 1752 C CA . LYS A 1 228 ? 13.910 -6.771 7.180 1.00 96.44 228 LYS A CA 1
ATOM 1753 C C . LYS A 1 228 ? 12.538 -7.146 6.604 1.00 96.44 228 LYS A C 1
ATOM 1755 O O . LYS A 1 228 ? 12.441 -8.105 5.842 1.00 96.44 228 LYS A O 1
ATOM 1760 N N . TYR A 1 229 ? 11.488 -6.406 6.955 1.00 98.06 229 TYR A N 1
ATOM 1761 C CA . TYR A 1 229 ? 10.119 -6.609 6.488 1.00 98.06 229 TYR A CA 1
ATOM 1762 C C . TYR A 1 229 ? 9.525 -5.362 5.826 1.00 98.06 229 TYR A C 1
ATOM 1764 O O . TYR A 1 229 ? 8.317 -5.313 5.618 1.00 98.06 229 TYR A O 1
ATOM 1772 N N . TRP A 1 230 ? 10.334 -4.357 5.489 1.00 98.44 230 TRP A N 1
ATOM 1773 C CA . TRP A 1 230 ? 9.848 -3.095 4.933 1.00 98.44 230 TRP A CA 1
ATOM 1774 C C . TRP A 1 230 ? 10.478 -2.801 3.578 1.00 98.44 230 TRP A C 1
ATOM 1776 O O . TRP A 1 230 ? 11.684 -2.964 3.397 1.00 98.44 230 TRP A O 1
ATOM 1786 N N . LEU A 1 231 ? 9.672 -2.324 2.636 1.00 98.25 231 LEU A N 1
ATOM 1787 C CA . LEU A 1 231 ? 10.130 -1.805 1.353 1.00 98.25 231 LEU A CA 1
ATOM 1788 C C . LEU A 1 231 ? 9.517 -0.436 1.105 1.00 98.25 231 LEU A C 1
ATOM 1790 O O . LEU A 1 231 ? 8.301 -0.261 1.195 1.00 98.25 231 LEU A O 1
ATOM 1794 N N . ASN A 1 232 ? 10.368 0.522 0.760 1.00 97.38 232 ASN A N 1
ATOM 1795 C CA . ASN A 1 232 ? 9.955 1.795 0.204 1.00 97.38 232 ASN A CA 1
ATOM 1796 C C . ASN A 1 232 ? 10.003 1.707 -1.324 1.00 97.38 232 ASN A C 1
ATOM 1798 O O . ASN A 1 232 ? 11.003 1.268 -1.891 1.00 97.38 232 ASN A O 1
ATOM 1802 N N . VAL A 1 233 ? 8.935 2.131 -1.995 1.00 96.62 233 VAL A N 1
ATOM 1803 C CA . VAL A 1 233 ? 8.890 2.131 -3.458 1.00 96.62 233 VAL A CA 1
ATOM 1804 C C . VAL A 1 233 ? 8.757 3.535 -3.997 1.00 96.62 233 VAL A C 1
ATOM 1806 O O . VAL A 1 233 ? 7.750 4.218 -3.790 1.00 96.62 233 VAL A O 1
ATOM 1809 N N . THR A 1 234 ? 9.778 3.938 -4.737 1.00 93.38 234 THR A N 1
ATOM 1810 C CA . THR A 1 234 ? 9.828 5.219 -5.426 1.00 93.38 234 THR A CA 1
ATOM 1811 C C . THR A 1 234 ? 9.477 5.049 -6.909 1.00 93.38 234 THR A C 1
ATOM 1813 O O . THR A 1 234 ? 9.271 3.931 -7.383 1.00 93.38 234 THR A O 1
ATOM 1816 N N . GLY A 1 235 ? 9.328 6.153 -7.646 1.00 91.50 235 GLY A N 1
ATOM 1817 C CA . GLY A 1 235 ? 8.820 6.100 -9.014 1.00 91.50 235 GLY A CA 1
ATOM 1818 C C . GLY A 1 235 ? 9.831 6.541 -10.060 1.00 91.50 235 GLY A C 1
ATOM 1819 O O . GLY A 1 235 ? 10.306 7.679 -10.029 1.00 91.50 235 GLY A O 1
ATOM 1820 N N . GLN A 1 236 ? 10.063 5.642 -11.013 1.00 88.94 236 GLN A N 1
ATOM 1821 C CA . GLN A 1 236 ? 10.932 5.816 -12.167 1.00 88.94 236 GLN A CA 1
ATOM 1822 C C . GLN A 1 236 ? 10.103 6.146 -13.413 1.00 88.94 236 GLN A C 1
ATOM 1824 O O . GLN A 1 236 ? 9.032 5.572 -13.648 1.00 88.94 236 GLN A O 1
ATOM 1829 N N . LEU A 1 237 ? 10.606 7.088 -14.206 1.00 85.81 237 LEU A N 1
ATOM 1830 C CA . LEU A 1 237 ? 10.121 7.403 -15.547 1.00 85.81 237 LEU A CA 1
ATOM 1831 C C . LEU A 1 237 ? 11.082 6.869 -16.617 1.00 85.81 237 LEU A C 1
ATOM 1833 O O . LEU A 1 237 ? 12.121 6.287 -16.308 1.00 85.81 237 LEU A O 1
ATOM 1837 N N . GLU A 1 238 ? 10.738 7.103 -17.881 1.00 81.06 238 GLU A N 1
ATOM 1838 C CA . GLU A 1 238 ? 11.606 6.822 -19.024 1.00 81.06 238 GLU A CA 1
ATOM 1839 C C . GLU A 1 238 ? 13.016 7.416 -18.843 1.00 81.06 238 GLU A C 1
ATOM 1841 O O . GLU A 1 238 ? 13.192 8.493 -18.262 1.00 81.06 238 GLU A O 1
ATOM 1846 N N . GLY A 1 239 ? 14.028 6.684 -19.318 1.00 72.94 239 GLY A N 1
ATOM 1847 C CA . GLY A 1 239 ? 15.427 7.100 -19.216 1.00 72.94 239 GLY A CA 1
ATOM 1848 C C . GLY A 1 239 ? 15.945 7.173 -17.780 1.00 72.94 239 GLY A C 1
ATOM 1849 O O . GLY A 1 239 ? 16.795 8.009 -17.491 1.00 72.94 239 GLY A O 1
ATOM 1850 N N . ASP A 1 240 ? 15.420 6.338 -16.876 1.00 75.44 240 ASP A N 1
ATOM 1851 C CA . ASP A 1 240 ? 15.915 6.205 -15.500 1.00 75.44 240 ASP A CA 1
ATOM 1852 C C . ASP A 1 240 ? 15.785 7.484 -14.659 1.00 75.44 240 ASP A C 1
ATOM 1854 O O . ASP A 1 240 ? 16.546 7.741 -13.726 1.00 75.44 240 ASP A O 1
ATOM 1858 N N . THR A 1 241 ? 14.782 8.304 -14.976 1.00 79.81 241 THR A N 1
ATOM 1859 C CA . THR A 1 241 ? 14.547 9.565 -14.271 1.00 79.81 241 THR A CA 1
ATOM 1860 C C . THR A 1 241 ? 13.715 9.340 -13.007 1.00 79.81 241 THR A C 1
ATOM 1862 O O . THR A 1 241 ? 12.574 8.875 -13.084 1.00 79.81 241 THR A O 1
ATOM 1865 N N . GLN A 1 242 ? 14.246 9.745 -11.845 1.00 80.69 242 GLN A N 1
ATOM 1866 C CA . GLN A 1 242 ? 13.463 9.879 -10.612 1.00 80.69 242 GLN A CA 1
ATOM 1867 C C . GLN A 1 242 ? 12.553 11.101 -10.732 1.00 80.69 242 GLN A C 1
ATOM 1869 O O . GLN A 1 242 ? 13.038 12.201 -10.996 1.00 80.69 242 GLN A O 1
ATOM 1874 N N . ARG A 1 243 ? 11.247 10.952 -10.486 1.00 78.25 243 ARG A N 1
ATOM 1875 C CA . ARG A 1 243 ? 10.334 12.110 -10.477 1.00 78.25 243 ARG A CA 1
ATOM 1876 C C . ARG A 1 243 ? 9.785 12.450 -9.106 1.00 78.25 243 ARG A C 1
ATOM 1878 O O . ARG A 1 243 ? 9.838 13.609 -8.716 1.00 78.25 243 ARG A O 1
ATOM 1885 N N . TYR A 1 244 ? 9.199 11.472 -8.428 1.00 88.38 244 TYR A N 1
ATOM 1886 C CA . TYR A 1 244 ? 8.435 11.706 -7.205 1.00 88.38 244 TYR A CA 1
ATOM 1887 C C . TYR A 1 244 ? 9.350 11.840 -5.981 1.00 88.38 244 TYR A C 1
ATOM 1889 O O . TYR A 1 244 ? 10.512 12.221 -6.117 1.00 88.38 244 TYR A O 1
ATOM 1897 N N . ASN A 1 245 ? 8.839 11.515 -4.791 1.00 88.31 245 ASN A N 1
ATOM 1898 C CA . ASN A 1 245 ? 9.653 11.446 -3.592 1.00 88.31 245 ASN A CA 1
ATOM 1899 C C . ASN A 1 245 ? 10.889 10.577 -3.862 1.00 88.31 245 ASN A C 1
ATOM 1901 O O . ASN A 1 245 ? 10.784 9.447 -4.353 1.00 88.31 245 ASN A O 1
ATOM 1905 N N . THR A 1 246 ? 12.061 11.125 -3.574 1.00 87.69 246 THR A N 1
ATOM 1906 C CA . THR A 1 246 ? 13.309 10.377 -3.545 1.00 87.69 246 THR A CA 1
ATOM 1907 C C . THR A 1 246 ? 13.332 9.544 -2.255 1.00 87.69 246 THR A C 1
ATOM 1909 O O . THR A 1 246 ? 12.529 9.769 -1.335 1.00 87.69 246 THR A O 1
ATOM 1912 N N . PRO A 1 247 ? 14.184 8.514 -2.162 1.00 88.25 247 PRO A N 1
ATOM 1913 C CA . PRO A 1 247 ? 14.192 7.694 -0.963 1.00 88.25 247 PRO A CA 1
ATOM 1914 C C . PRO A 1 247 ? 14.811 8.410 0.242 1.00 88.25 247 PRO A C 1
ATOM 1916 O O . PRO A 1 247 ? 14.498 8.029 1.367 1.00 88.25 247 PRO A O 1
ATOM 1919 N N . GLY A 1 248 ? 15.668 9.417 0.048 1.00 89.25 248 GLY A N 1
ATOM 1920 C CA . GLY A 1 248 ? 16.346 10.115 1.143 1.00 89.25 248 GLY A CA 1
ATOM 1921 C C . GLY A 1 248 ? 16.983 9.140 2.138 1.00 89.25 248 GLY A C 1
ATOM 1922 O O . GLY A 1 248 ? 17.769 8.267 1.753 1.00 89.25 248 GLY A O 1
ATOM 1923 N N . HIS A 1 249 ? 16.593 9.223 3.409 1.00 90.00 249 HIS A N 1
ATOM 1924 C CA . HIS A 1 249 ? 17.100 8.324 4.455 1.00 90.00 249 HIS A CA 1
ATOM 1925 C C . HIS A 1 249 ? 16.609 6.875 4.331 1.00 90.00 249 HIS A C 1
ATOM 1927 O O . HIS A 1 249 ? 17.219 5.974 4.901 1.00 90.00 249 HIS A O 1
ATOM 1933 N N . SER A 1 250 ? 15.561 6.617 3.546 1.00 92.88 250 SER A N 1
ATOM 1934 C CA . SER A 1 250 ? 15.062 5.260 3.286 1.00 92.88 250 SER A CA 1
ATOM 1935 C C . SER A 1 250 ? 15.790 4.494 2.184 1.00 92.88 250 SER A C 1
ATOM 1937 O O . SER A 1 250 ? 15.397 3.374 1.852 1.00 92.88 250 SER A O 1
ATOM 1939 N N . LYS A 1 251 ? 16.868 5.058 1.620 1.00 90.00 251 LYS A N 1
ATOM 1940 C CA . LYS A 1 251 ? 17.609 4.487 0.480 1.00 90.00 251 LYS A CA 1
ATOM 1941 C C . LYS A 1 251 ? 18.009 3.015 0.644 1.00 90.00 251 LYS A C 1
ATOM 1943 O O . LYS A 1 251 ? 18.000 2.291 -0.343 1.00 90.00 251 LYS A O 1
ATOM 1948 N N . TRP A 1 252 ? 18.289 2.562 1.866 1.00 89.69 252 TRP A N 1
ATOM 1949 C CA . TRP A 1 252 ? 18.742 1.194 2.159 1.00 89.69 252 TRP A CA 1
ATOM 1950 C C . TRP A 1 252 ? 17.657 0.121 2.005 1.00 89.69 252 TRP A C 1
ATOM 1952 O O . TRP A 1 252 ? 17.963 -1.045 1.786 1.00 89.69 252 TRP A O 1
ATOM 1962 N N . TRP A 1 253 ? 16.383 0.513 2.053 1.00 95.38 253 TRP A N 1
ATOM 1963 C CA . TRP A 1 253 ? 15.238 -0.375 1.832 1.00 95.38 253 TRP A CA 1
ATOM 1964 C C . TRP A 1 253 ? 14.359 0.100 0.674 1.00 95.38 253 TRP A C 1
ATOM 1966 O O . TRP A 1 253 ? 13.152 -0.155 0.660 1.00 95.38 253 TRP A O 1
ATOM 1976 N N . SER A 1 254 ? 14.954 0.825 -0.278 1.00 94.25 254 SER A N 1
ATOM 1977 C CA . SER A 1 254 ? 14.237 1.445 -1.389 1.00 94.25 254 SER A CA 1
ATOM 1978 C C . SER A 1 254 ? 14.521 0.793 -2.732 1.00 94.25 254 SER A C 1
ATOM 1980 O O . SER A 1 254 ? 15.667 0.502 -3.073 1.00 94.25 254 SER A O 1
ATOM 1982 N N . VAL A 1 255 ? 13.467 0.673 -3.534 1.00 93.81 255 VAL A N 1
ATOM 1983 C CA . VAL A 1 255 ? 13.546 0.320 -4.952 1.00 93.81 255 VAL A CA 1
ATOM 1984 C C . VAL A 1 255 ? 12.657 1.261 -5.775 1.00 93.81 255 VAL A C 1
ATOM 1986 O O . VAL A 1 255 ? 11.629 1.744 -5.299 1.00 93.81 255 VAL A O 1
ATOM 1989 N N . ALA A 1 256 ? 13.057 1.568 -7.000 1.00 92.44 256 ALA A N 1
ATOM 1990 C CA . ALA A 1 256 ? 12.287 2.314 -7.981 1.00 92.44 256 ALA A CA 1
ATOM 1991 C C . ALA A 1 256 ? 11.692 1.353 -9.018 1.00 92.44 256 ALA A C 1
ATOM 1993 O O . ALA A 1 256 ? 12.305 0.346 -9.379 1.00 92.44 256 ALA A O 1
ATOM 1994 N N . ALA A 1 257 ? 10.491 1.667 -9.492 1.00 94.31 257 ALA A N 1
ATOM 1995 C CA . ALA A 1 257 ? 9.822 0.915 -10.548 1.00 94.31 257 ALA A CA 1
ATOM 1996 C C . ALA A 1 257 ? 9.009 1.858 -11.456 1.00 94.31 257 ALA A C 1
ATOM 1998 O O . ALA A 1 257 ? 8.780 3.017 -11.073 1.00 94.31 257 ALA A O 1
ATOM 1999 N N . PRO A 1 258 ? 8.572 1.398 -12.646 1.00 94.62 258 PRO A N 1
ATOM 2000 C CA . PRO A 1 258 ? 7.815 2.212 -13.589 1.00 94.62 258 PRO A CA 1
ATOM 2001 C C . PRO A 1 258 ? 6.589 2.858 -12.946 1.00 94.62 258 PRO A C 1
ATOM 2003 O O . PRO A 1 258 ? 5.729 2.187 -12.376 1.00 94.62 258 PRO A O 1
ATOM 2006 N N . ALA A 1 259 ? 6.513 4.184 -13.037 1.00 93.88 259 ALA A N 1
ATOM 2007 C CA . ALA A 1 259 ? 5.515 4.952 -12.303 1.00 93.88 259 ALA A CA 1
ATOM 2008 C C . ALA A 1 259 ? 4.575 5.766 -13.191 1.00 93.88 259 ALA A C 1
ATOM 2010 O O . ALA A 1 259 ? 3.530 6.190 -12.706 1.00 93.88 259 ALA A O 1
ATOM 2011 N N . LYS A 1 260 ? 4.916 6.030 -14.459 1.00 91.56 260 LYS A N 1
ATOM 2012 C CA . LYS A 1 260 ? 4.061 6.787 -15.388 1.00 91.56 260 LYS A CA 1
ATOM 2013 C C . LYS A 1 260 ? 4.568 6.672 -16.835 1.00 91.56 260 LYS A C 1
ATOM 2015 O O . LYS A 1 260 ? 5.763 6.878 -17.034 1.00 91.56 260 LYS A O 1
ATOM 2020 N N . PRO A 1 261 ? 3.681 6.505 -17.837 1.00 94.44 261 PRO A N 1
ATOM 2021 C CA . PRO A 1 261 ? 2.262 6.128 -17.742 1.00 94.44 261 PRO A CA 1
ATOM 2022 C C . PRO A 1 261 ? 2.079 4.614 -17.533 1.00 94.44 261 PRO A C 1
ATOM 2024 O O . PRO A 1 261 ? 2.701 3.837 -18.243 1.00 94.44 261 PRO A O 1
ATOM 2027 N N . ILE A 1 262 ? 1.200 4.191 -16.614 1.00 97.12 262 ILE A N 1
ATOM 2028 C CA . ILE A 1 262 ? 0.910 2.764 -16.363 1.00 97.12 262 ILE A CA 1
ATOM 2029 C C . ILE A 1 262 ? -0.552 2.455 -16.687 1.00 97.12 262 ILE A C 1
ATOM 2031 O O . ILE A 1 262 ? -1.463 3.020 -16.074 1.00 97.12 262 ILE A O 1
ATOM 2035 N N . TYR A 1 263 ? -0.767 1.555 -17.645 1.00 97.88 263 TYR A N 1
ATOM 2036 C CA . TYR A 1 263 ? -2.078 1.070 -18.075 1.00 97.88 263 TYR A CA 1
ATOM 2037 C C . TYR A 1 263 ? -2.477 -0.176 -17.277 1.00 97.88 263 TYR A C 1
ATOM 2039 O O . TYR A 1 263 ? -1.674 -1.093 -17.143 1.00 97.88 263 TYR A O 1
ATOM 2047 N N . SER A 1 264 ? -3.685 -0.195 -16.712 1.00 98.44 264 SER A N 1
ATOM 2048 C CA . SER A 1 264 ? -4.198 -1.320 -15.917 1.00 98.44 264 SER A CA 1
ATOM 2049 C C . SER A 1 264 ? -5.724 -1.257 -15.788 1.00 98.44 264 SER A C 1
ATOM 2051 O O . SER A 1 264 ? -6.370 -0.330 -16.281 1.00 98.44 264 SER A O 1
ATOM 2053 N N . THR A 1 265 ? -6.301 -2.242 -15.110 1.00 98.00 265 THR A N 1
ATOM 2054 C CA . THR A 1 265 ? -7.730 -2.385 -14.823 1.00 98.00 265 THR A CA 1
ATOM 2055 C C . THR A 1 265 ? -8.278 -1.240 -13.980 1.00 98.00 265 THR A C 1
ATOM 2057 O O . THR A 1 265 ? -7.689 -0.839 -12.985 1.00 98.00 265 THR A O 1
ATOM 2060 N N . VAL A 1 266 ? -9.457 -0.733 -14.295 1.00 96.56 266 VAL A N 1
ATOM 2061 C CA . VAL A 1 266 ? -10.195 0.235 -13.481 1.00 96.56 266 VAL A CA 1
ATOM 2062 C C . VAL A 1 266 ? -11.662 -0.186 -13.406 1.00 96.56 266 VAL A C 1
ATOM 2064 O O . VAL A 1 266 ? -12.078 -1.209 -13.942 1.00 96.56 266 VAL A O 1
ATOM 2067 N N . VAL A 1 267 ? -12.457 0.586 -12.677 1.00 94.19 267 VAL A N 1
ATOM 2068 C CA . VAL A 1 267 ? -13.912 0.452 -12.679 1.00 94.19 267 VAL A CA 1
ATOM 2069 C C . VAL A 1 267 ? -14.532 1.814 -12.931 1.00 94.19 267 VAL A C 1
ATOM 2071 O O . VAL A 1 267 ? -14.030 2.830 -12.437 1.00 94.19 267 VAL A O 1
ATOM 2074 N N . ASP A 1 268 ? -15.630 1.837 -13.676 1.00 91.50 268 ASP A N 1
ATOM 2075 C CA . ASP A 1 268 ? -16.485 3.012 -13.759 1.00 91.50 268 ASP A CA 1
ATOM 2076 C C . ASP A 1 268 ? -17.125 3.268 -12.386 1.00 91.50 268 ASP A C 1
ATOM 2078 O O . ASP A 1 268 ? -17.795 2.409 -11.815 1.00 91.50 268 ASP A O 1
ATOM 2082 N N . LEU A 1 269 ? -16.927 4.468 -11.841 1.00 88.25 269 LEU A N 1
ATOM 2083 C CA . LEU A 1 269 ? -17.319 4.786 -10.463 1.00 88.25 269 LEU A CA 1
ATOM 2084 C C . LEU A 1 269 ? -18.836 4.877 -10.249 1.00 88.25 269 LEU A C 1
ATOM 2086 O O . LEU A 1 269 ? -19.287 4.906 -9.105 1.00 88.25 269 LEU A O 1
ATOM 2090 N N . LYS A 1 270 ? -19.629 4.977 -11.323 1.00 82.81 270 LYS A N 1
ATOM 2091 C CA . LYS A 1 270 ? -21.095 5.069 -11.251 1.00 82.81 270 LYS A CA 1
ATOM 2092 C C . LYS A 1 270 ? -21.746 3.698 -11.329 1.00 82.81 270 LYS A C 1
ATOM 2094 O O . LYS A 1 270 ? -22.708 3.437 -10.618 1.00 82.81 270 LYS A O 1
ATOM 2099 N N . THR A 1 271 ? -21.249 2.868 -12.231 1.00 86.31 271 THR A N 1
ATOM 2100 C CA . THR A 1 271 ? -21.860 1.597 -12.621 1.00 86.31 271 THR A CA 1
ATOM 2101 C C . THR A 1 271 ? -21.125 0.394 -12.043 1.00 86.31 271 THR A C 1
ATOM 2103 O O . THR A 1 271 ? -21.675 -0.701 -12.038 1.00 86.31 271 THR A O 1
ATOM 2106 N N . GLY A 1 272 ? -19.884 0.569 -11.579 1.00 87.94 272 GLY A N 1
ATOM 2107 C CA . GLY A 1 272 ? -19.000 -0.525 -11.175 1.00 87.94 272 GLY A CA 1
ATOM 2108 C C . GLY A 1 272 ? -18.516 -1.383 -12.348 1.00 87.94 272 GLY A C 1
ATOM 2109 O O . GLY A 1 272 ? -17.906 -2.429 -12.122 1.00 87.94 272 GLY A O 1
ATOM 2110 N N . LYS A 1 273 ? -18.800 -0.975 -13.594 1.00 93.38 273 LYS A N 1
ATOM 2111 C CA . LYS A 1 273 ? -18.423 -1.721 -14.795 1.00 93.38 273 LYS A CA 1
ATOM 2112 C C . LYS A 1 273 ? -16.900 -1.760 -14.935 1.00 93.38 273 LYS A C 1
ATOM 2114 O O . LYS A 1 273 ? -16.235 -0.746 -14.738 1.00 93.38 273 LYS A O 1
ATOM 2119 N N . ALA A 1 274 ? -16.378 -2.931 -15.291 1.00 95.88 274 ALA A N 1
ATOM 2120 C CA . ALA A 1 274 ? -14.974 -3.136 -15.627 1.00 95.88 274 ALA A CA 1
ATOM 2121 C C . ALA A 1 274 ? -14.547 -2.265 -16.817 1.00 95.88 274 ALA A C 1
ATOM 2123 O O . ALA A 1 274 ? -15.297 -2.131 -17.788 1.00 95.88 274 ALA A O 1
ATOM 2124 N N . ASP A 1 275 ? -13.353 -1.690 -16.728 1.00 96.12 275 ASP A N 1
ATOM 2125 C CA . ASP A 1 275 ? -12.747 -0.866 -17.772 1.00 96.12 275 ASP A CA 1
ATOM 2126 C C . ASP A 1 275 ? -11.219 -0.855 -17.590 1.00 96.12 275 ASP A C 1
ATOM 2128 O O . ASP A 1 275 ? -10.698 -1.417 -16.630 1.00 96.12 275 ASP A O 1
ATOM 2132 N N . TYR A 1 276 ? -10.483 -0.193 -18.474 1.00 97.44 276 TYR A N 1
ATOM 2133 C CA . TYR A 1 276 ? -9.039 -0.022 -18.364 1.00 97.44 276 TYR A CA 1
ATOM 2134 C C . TYR A 1 276 ? -8.665 1.457 -18.400 1.00 97.44 276 TYR A C 1
ATOM 2136 O O . TYR A 1 276 ? -9.312 2.281 -19.041 1.00 97.44 276 TYR A O 1
ATOM 2144 N N . GLY A 1 277 ? -7.589 1.815 -17.709 1.00 97.12 277 GLY A N 1
ATOM 2145 C CA . GLY A 1 277 ? -7.167 3.202 -17.612 1.00 97.12 277 GLY A CA 1
ATOM 2146 C C . GLY A 1 277 ? -5.685 3.363 -17.328 1.00 97.12 277 GLY A C 1
ATOM 2147 O O . GLY A 1 277 ? -5.032 2.515 -16.719 1.00 97.12 277 GLY A O 1
ATOM 2148 N N . THR A 1 278 ? -5.162 4.511 -17.743 1.00 97.50 278 THR A N 1
ATOM 2149 C CA . THR A 1 278 ? -3.779 4.905 -17.486 1.00 97.50 278 THR A CA 1
ATOM 2150 C C . THR A 1 278 ? -3.711 5.808 -16.262 1.00 97.50 278 THR A C 1
ATOM 2152 O O . THR A 1 278 ? -4.408 6.821 -16.185 1.00 97.50 278 THR A O 1
ATOM 2155 N N . LYS A 1 279 ? -2.846 5.466 -15.307 1.00 95.56 279 LYS A N 1
ATOM 2156 C CA . LYS A 1 279 ? -2.551 6.278 -14.118 1.00 95.56 279 LYS A CA 1
ATOM 2157 C C . LYS A 1 279 ? -1.040 6.485 -13.985 1.00 95.56 279 LYS A C 1
ATOM 2159 O O . LYS A 1 279 ? -0.250 5.934 -14.753 1.00 95.56 279 LYS A O 1
ATOM 2164 N N . GLY A 1 280 ? -0.634 7.323 -13.035 1.00 94.25 280 GLY A N 1
ATOM 2165 C CA . GLY A 1 280 ? 0.772 7.479 -12.696 1.00 94.25 280 GLY A CA 1
ATOM 2166 C C . GLY A 1 280 ? 0.991 7.952 -11.266 1.00 94.25 280 GLY A C 1
ATOM 2167 O O . GLY A 1 280 ? 0.159 8.663 -10.706 1.00 94.25 280 GLY A O 1
ATOM 2168 N N . GLY A 1 281 ? 2.120 7.553 -10.695 1.00 94.00 281 GLY A N 1
ATOM 2169 C CA . GLY A 1 281 ? 2.484 7.757 -9.300 1.00 94.00 281 GLY A CA 1
ATOM 2170 C C . GLY A 1 281 ? 3.317 6.594 -8.771 1.00 94.00 281 GLY A C 1
ATOM 2171 O O . GLY A 1 281 ? 3.355 5.512 -9.353 1.00 94.00 281 GLY A O 1
ATOM 2172 N N . THR A 1 282 ? 3.936 6.787 -7.612 1.00 95.44 282 THR A N 1
ATOM 2173 C CA . THR A 1 282 ? 4.559 5.708 -6.827 1.00 95.44 282 THR A CA 1
ATOM 2174 C C . THR A 1 282 ? 3.565 4.597 -6.483 1.00 95.44 282 THR A C 1
ATOM 2176 O O . THR A 1 282 ? 3.956 3.437 -6.397 1.00 95.44 282 THR A O 1
ATOM 2179 N N . SER A 1 283 ? 2.271 4.920 -6.411 1.00 95.44 283 SER A N 1
ATOM 2180 C CA . SER A 1 283 ? 1.175 3.953 -6.314 1.00 95.44 283 SER A CA 1
ATOM 2181 C C . SER A 1 283 ? 1.063 2.978 -7.488 1.00 95.44 283 SER A C 1
ATOM 2183 O O . SER A 1 283 ? 0.465 1.921 -7.326 1.00 95.44 283 SER A O 1
ATOM 2185 N N . MET A 1 284 ? 1.627 3.302 -8.655 1.00 97.12 284 MET A N 1
ATOM 2186 C CA . MET A 1 284 ? 1.729 2.383 -9.791 1.00 97.12 284 MET A CA 1
ATOM 2187 C C . MET A 1 284 ? 3.102 1.705 -9.859 1.00 97.12 284 MET A C 1
ATOM 2189 O O . MET A 1 284 ? 3.209 0.626 -10.424 1.00 97.12 284 MET A O 1
ATOM 2193 N N . ALA A 1 285 ? 4.134 2.260 -9.221 1.00 97.44 285 ALA A N 1
ATOM 2194 C CA . ALA A 1 285 ? 5.436 1.605 -9.089 1.00 97.44 285 ALA A CA 1
ATOM 2195 C C . ALA A 1 285 ? 5.400 0.444 -8.075 1.00 97.44 285 ALA A C 1
ATOM 2197 O O . ALA A 1 285 ? 5.843 -0.666 -8.361 1.00 97.44 285 ALA A O 1
ATOM 2198 N N . ALA A 1 286 ? 4.819 0.671 -6.896 1.00 98.38 286 ALA A N 1
ATOM 2199 C CA . ALA A 1 286 ? 4.702 -0.325 -5.830 1.00 98.38 286 ALA A CA 1
ATOM 2200 C C . ALA A 1 286 ? 4.023 -1.655 -6.233 1.00 98.38 286 ALA A C 1
ATOM 2202 O O . ALA A 1 286 ? 4.532 -2.708 -5.832 1.00 98.38 286 ALA A O 1
ATOM 2203 N N . PRO A 1 287 ? 2.958 -1.687 -7.058 1.00 98.62 287 PRO A N 1
ATOM 2204 C CA . PRO A 1 287 ? 2.420 -2.952 -7.546 1.00 98.62 287 PRO A CA 1
ATOM 2205 C C . PRO A 1 287 ? 3.350 -3.700 -8.514 1.00 98.62 287 PRO A C 1
ATOM 2207 O O . PRO A 1 287 ? 3.345 -4.928 -8.478 1.00 98.62 287 PRO A O 1
ATOM 2210 N N . HIS A 1 288 ? 4.200 -3.024 -9.301 1.00 98.56 288 HIS A N 1
ATOM 2211 C CA . HIS A 1 288 ? 5.235 -3.725 -10.081 1.00 98.56 288 HIS A CA 1
ATOM 2212 C C . HIS A 1 288 ? 6.218 -4.443 -9.155 1.00 98.56 288 HIS A C 1
ATOM 2214 O O . HIS A 1 288 ? 6.508 -5.621 -9.347 1.00 98.56 288 HIS A O 1
ATOM 2220 N N . VAL A 1 289 ? 6.669 -3.760 -8.097 1.00 98.56 289 VAL A N 1
ATOM 2221 C CA . VAL A 1 289 ? 7.556 -4.341 -7.075 1.00 98.56 289 VAL A CA 1
ATOM 2222 C C . VAL A 1 289 ? 6.880 -5.508 -6.354 1.00 98.56 289 VAL A C 1
ATOM 2224 O O . VAL A 1 289 ? 7.495 -6.547 -6.129 1.00 98.56 289 VAL A O 1
ATOM 2227 N N . THR A 1 290 ? 5.596 -5.367 -6.026 1.00 98.75 290 THR A N 1
ATOM 2228 C CA . THR A 1 290 ? 4.815 -6.433 -5.385 1.00 98.75 290 THR A CA 1
ATOM 2229 C C . THR A 1 290 ? 4.671 -7.653 -6.297 1.00 98.75 290 THR A C 1
ATOM 2231 O O . THR A 1 290 ? 4.826 -8.782 -5.832 1.00 98.75 290 THR A O 1
ATOM 2234 N N . GLY A 1 291 ? 4.434 -7.451 -7.595 1.00 98.56 291 GLY A N 1
ATOM 2235 C CA . GLY A 1 291 ? 4.440 -8.535 -8.576 1.00 98.56 291 GLY A CA 1
ATOM 2236 C C . GLY A 1 291 ? 5.816 -9.195 -8.709 1.00 98.56 291 GLY A C 1
ATOM 2237 O O . GLY A 1 291 ? 5.915 -10.418 -8.647 1.00 98.56 291 GLY A O 1
ATOM 2238 N N . ALA A 1 292 ? 6.894 -8.408 -8.782 1.00 98.50 292 ALA A N 1
ATOM 2239 C CA . ALA A 1 292 ? 8.260 -8.932 -8.826 1.00 98.50 292 ALA A CA 1
ATOM 2240 C C . ALA A 1 292 ? 8.580 -9.805 -7.600 1.00 98.50 292 ALA A C 1
ATOM 2242 O O . ALA A 1 292 ? 9.118 -10.901 -7.748 1.00 98.50 292 ALA A O 1
ATOM 2243 N N . LEU A 1 293 ? 8.166 -9.388 -6.395 1.00 98.50 293 LEU A N 1
ATOM 2244 C CA . LEU A 1 293 ? 8.257 -10.224 -5.194 1.00 98.50 293 LEU A CA 1
ATOM 2245 C C . LEU A 1 293 ? 7.522 -11.557 -5.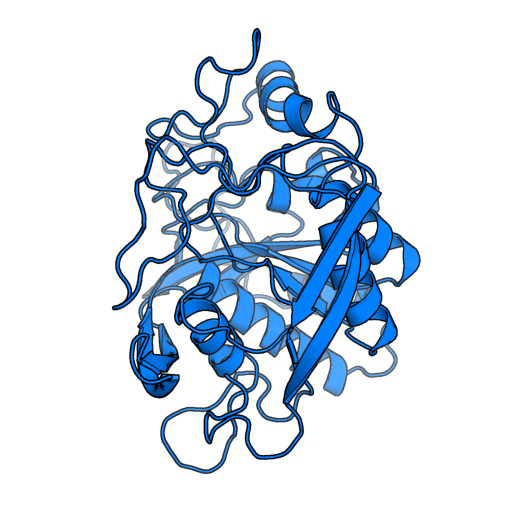370 1.00 98.50 293 LEU A C 1
ATOM 2247 O O . LEU A 1 293 ? 8.072 -12.591 -5.003 1.00 98.50 293 LEU A O 1
ATOM 2251 N N . GLY A 1 294 ? 6.321 -11.558 -5.955 1.00 97.94 294 GLY A N 1
ATOM 2252 C CA . GLY A 1 294 ? 5.575 -12.782 -6.262 1.00 97.94 294 GLY A CA 1
ATOM 2253 C C . GLY A 1 294 ? 6.359 -13.754 -7.153 1.00 97.94 294 GLY A C 1
ATOM 2254 O O . GLY A 1 294 ? 6.440 -14.944 -6.845 1.00 97.94 294 GLY A O 1
ATOM 2255 N N . VAL A 1 295 ? 7.015 -13.244 -8.198 1.00 98.12 295 VAL A N 1
ATOM 2256 C CA . VAL A 1 295 ? 7.860 -14.046 -9.102 1.00 98.12 295 VAL A CA 1
ATOM 2257 C C . VAL A 1 295 ? 9.102 -14.587 -8.380 1.00 98.12 295 VAL A C 1
ATOM 2259 O O . VAL A 1 295 ? 9.431 -15.768 -8.504 1.00 98.12 295 VAL A O 1
ATOM 2262 N N . ILE A 1 296 ? 9.767 -13.769 -7.556 1.00 98.12 296 ILE A N 1
ATOM 2263 C CA . ILE A 1 296 ? 10.921 -14.204 -6.748 1.00 98.12 296 ILE A CA 1
ATOM 2264 C C . ILE A 1 296 ? 10.492 -15.292 -5.748 1.00 98.12 296 ILE A C 1
ATOM 2266 O O . ILE A 1 296 ? 11.181 -16.301 -5.597 1.00 98.12 296 ILE A O 1
ATOM 2270 N N . MET A 1 297 ? 9.328 -15.137 -5.106 1.00 97.88 297 MET A N 1
ATOM 2271 C CA . MET A 1 297 ? 8.758 -16.133 -4.190 1.00 97.88 297 MET A CA 1
ATOM 2272 C C . MET A 1 297 ? 8.467 -17.465 -4.882 1.00 97.88 297 MET A C 1
ATOM 2274 O O . MET A 1 297 ? 8.694 -18.513 -4.277 1.00 97.88 297 MET A O 1
ATOM 2278 N N . GLN A 1 298 ? 7.988 -17.436 -6.129 1.00 97.38 298 GLN A N 1
ATOM 2279 C CA . GLN A 1 298 ? 7.779 -18.638 -6.937 1.00 97.38 298 GLN A CA 1
ATOM 2280 C C . GLN A 1 298 ? 9.110 -19.310 -7.293 1.00 97.38 298 GLN A C 1
ATOM 2282 O O . GLN A 1 298 ? 9.223 -20.533 -7.228 1.00 97.38 298 GLN A O 1
ATOM 2287 N N . ARG A 1 299 ? 10.131 -18.521 -7.651 1.00 97.62 299 ARG A N 1
ATOM 2288 C CA . ARG A 1 299 ? 11.454 -19.037 -8.023 1.00 97.62 299 ARG A CA 1
ATOM 2289 C C . ARG A 1 299 ? 12.201 -19.655 -6.840 1.00 97.62 299 ARG A C 1
ATOM 2291 O O . ARG A 1 299 ? 12.897 -20.655 -7.028 1.00 97.62 299 ARG A O 1
ATOM 2298 N N . TYR A 1 300 ? 12.057 -19.070 -5.651 1.00 97.31 300 TYR A N 1
ATOM 2299 C CA . TYR A 1 300 ? 12.776 -19.448 -4.433 1.00 97.31 300 TYR A CA 1
ATOM 2300 C C . TYR A 1 300 ? 11.811 -19.782 -3.279 1.00 97.31 300 TYR A C 1
ATOM 2302 O O . TYR A 1 300 ? 11.792 -19.091 -2.257 1.00 97.31 300 TYR A O 1
ATOM 2310 N N . PRO A 1 301 ? 11.016 -20.864 -3.389 1.00 96.56 301 PRO A N 1
ATOM 2311 C CA . PRO A 1 301 ? 9.962 -21.178 -2.418 1.00 96.56 301 PRO A CA 1
ATOM 2312 C C . PRO A 1 301 ? 10.495 -21.529 -1.020 1.00 96.56 301 PRO A C 1
ATOM 2314 O O . PRO A 1 301 ? 9.759 -21.445 -0.042 1.00 96.56 301 PRO A O 1
ATOM 2317 N N . TYR A 1 302 ? 11.774 -21.897 -0.916 1.00 96.94 302 TYR A N 1
ATOM 2318 C CA . TYR A 1 302 ? 12.461 -22.216 0.338 1.00 96.94 302 TYR A CA 1
ATOM 2319 C C . TYR A 1 302 ? 12.964 -20.979 1.101 1.00 96.94 302 TYR A C 1
ATOM 2321 O O . TYR A 1 302 ? 13.382 -21.106 2.251 1.00 96.94 302 TYR A O 1
ATOM 2329 N N . MET A 1 303 ? 12.962 -19.792 0.483 1.00 98.12 303 MET A N 1
ATOM 2330 C CA . MET A 1 303 ? 13.400 -18.560 1.140 1.00 98.12 303 MET A CA 1
ATOM 2331 C C . MET A 1 303 ? 12.282 -17.961 1.989 1.00 98.12 303 MET A C 1
ATOM 2333 O O . MET A 1 303 ? 11.128 -17.845 1.557 1.00 98.12 303 MET A O 1
ATOM 2337 N N . ASN A 1 304 ? 12.648 -17.499 3.184 1.00 97.88 304 ASN A N 1
ATOM 2338 C CA . ASN A 1 304 ? 11.753 -16.690 3.999 1.00 97.88 304 ASN A CA 1
ATOM 2339 C C . ASN A 1 304 ? 11.581 -15.284 3.393 1.00 97.88 304 ASN A C 1
ATOM 2341 O O . ASN A 1 304 ? 12.318 -14.858 2.507 1.00 97.88 304 ASN A O 1
ATOM 2345 N N . ASN A 1 305 ? 10.594 -14.538 3.877 1.00 98.12 305 ASN A N 1
ATOM 2346 C CA . ASN A 1 305 ? 10.245 -13.233 3.315 1.00 98.12 305 ASN A CA 1
ATOM 2347 C C . ASN A 1 305 ? 11.356 -12.176 3.434 1.00 98.12 305 ASN A C 1
ATOM 2349 O O . ASN A 1 305 ? 11.505 -11.363 2.526 1.00 98.12 305 ASN A O 1
ATOM 2353 N N . ALA A 1 306 ? 12.169 -12.208 4.493 1.00 97.25 306 ALA A N 1
ATOM 2354 C CA . ALA A 1 306 ? 13.307 -11.298 4.622 1.00 97.25 306 ALA A CA 1
ATOM 2355 C C . ALA A 1 306 ? 14.381 -11.593 3.559 1.00 97.25 306 ALA A C 1
ATOM 2357 O O . ALA A 1 306 ? 14.893 -10.674 2.931 1.00 97.25 306 ALA A O 1
ATOM 2358 N N . GLN A 1 307 ? 14.660 -12.874 3.292 1.00 98.25 307 GLN A N 1
ATOM 2359 C CA . GLN A 1 307 ? 15.572 -13.297 2.224 1.00 98.25 307 GLN A CA 1
ATOM 2360 C C . GLN A 1 307 ? 15.033 -12.936 0.834 1.00 98.25 307 GLN A C 1
ATOM 2362 O O . GLN A 1 307 ? 15.786 -12.454 -0.002 1.00 98.25 307 GLN A O 1
ATOM 2367 N N . ILE A 1 308 ? 13.730 -13.111 0.592 1.00 98.31 308 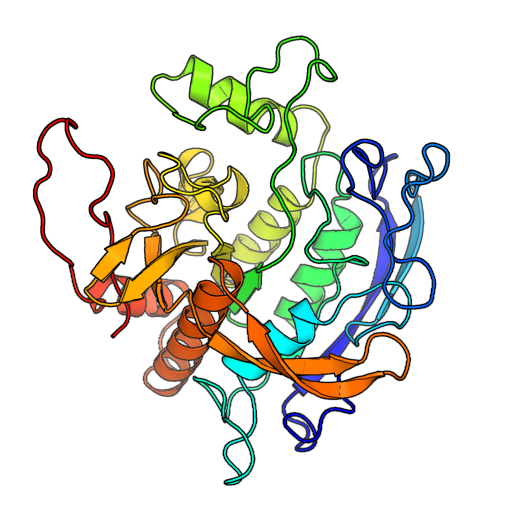ILE A N 1
ATOM 2368 C CA . ILE A 1 308 ? 13.086 -12.710 -0.669 1.00 98.31 308 ILE A CA 1
ATOM 2369 C C . ILE A 1 308 ? 13.224 -11.201 -0.908 1.00 98.31 308 ILE A C 1
ATOM 2371 O O . ILE A 1 308 ? 13.566 -10.781 -2.014 1.00 98.31 308 ILE A O 1
ATOM 2375 N N . ARG A 1 309 ? 12.973 -10.383 0.124 1.00 97.44 309 ARG A N 1
ATOM 2376 C CA . ARG A 1 309 ? 13.183 -8.930 0.072 1.00 97.44 309 ARG A CA 1
ATOM 2377 C C . ARG A 1 309 ? 14.640 -8.601 -0.259 1.00 97.44 309 ARG A C 1
ATOM 2379 O O . ARG A 1 309 ? 14.890 -7.726 -1.079 1.00 97.44 309 ARG A O 1
ATOM 2386 N N . GLU A 1 310 ? 15.583 -9.295 0.369 1.00 96.06 310 GLU A N 1
ATOM 2387 C CA . GLU A 1 310 ? 17.010 -9.085 0.126 1.00 96.06 310 GLU A CA 1
ATOM 2388 C C . GLU A 1 310 ? 17.403 -9.429 -1.312 1.00 96.06 310 GLU A C 1
ATOM 2390 O O . GLU A 1 310 ? 18.105 -8.653 -1.952 1.00 96.06 310 GLU A O 1
ATOM 2395 N N . VAL A 1 311 ? 16.898 -10.537 -1.864 1.00 97.31 311 VAL A N 1
ATOM 2396 C CA . VAL A 1 311 ? 17.102 -10.886 -3.278 1.00 97.31 311 VAL A CA 1
ATOM 2397 C C . VAL A 1 311 ? 16.583 -9.773 -4.184 1.00 97.31 311 VAL A C 1
ATOM 2399 O O . VAL A 1 311 ? 17.305 -9.356 -5.084 1.00 97.31 311 VAL A O 1
ATOM 2402 N N . LEU A 1 312 ? 15.379 -9.246 -3.935 1.00 97.25 312 LEU A N 1
ATOM 2403 C CA . LEU A 1 312 ? 14.839 -8.125 -4.711 1.00 97.25 312 LEU A CA 1
ATOM 2404 C C . LEU A 1 312 ? 15.788 -6.914 -4.693 1.00 97.25 312 LEU A C 1
ATOM 2406 O O . LEU A 1 312 ? 16.073 -6.357 -5.748 1.00 97.25 312 LEU A O 1
ATOM 2410 N N . LEU A 1 313 ? 16.267 -6.503 -3.516 1.00 94.06 313 LEU A N 1
ATOM 2411 C CA . LEU A 1 313 ? 17.116 -5.315 -3.390 1.00 94.06 313 LEU A CA 1
ATOM 2412 C C . LEU A 1 313 ? 18.511 -5.537 -3.984 1.00 94.06 313 LEU A C 1
ATOM 2414 O O . LEU A 1 313 ? 18.981 -4.716 -4.759 1.00 94.06 313 LEU A O 1
ATOM 2418 N N . THR A 1 314 ? 19.149 -6.665 -3.683 1.00 92.19 314 THR A N 1
ATOM 2419 C CA . THR A 1 314 ? 20.530 -6.961 -4.106 1.00 92.19 314 THR A CA 1
ATOM 2420 C C . THR A 1 314 ? 20.674 -7.298 -5.590 1.00 92.19 314 THR A C 1
ATOM 2422 O O . THR A 1 314 ? 21.780 -7.232 -6.121 1.00 92.19 314 THR A O 1
ATOM 2425 N N . THR A 1 315 ? 19.582 -7.652 -6.273 1.00 91.00 315 THR A N 1
ATOM 2426 C CA . THR A 1 315 ? 19.583 -7.946 -7.720 1.00 91.00 315 THR A CA 1
ATOM 2427 C C . THR A 1 315 ? 19.018 -6.820 -8.574 1.00 91.00 315 THR A C 1
ATOM 2429 O O . THR A 1 315 ? 19.110 -6.873 -9.801 1.00 91.00 315 THR A O 1
ATOM 2432 N N . ALA A 1 316 ? 18.437 -5.797 -7.954 1.00 88.38 316 ALA A N 1
ATOM 2433 C CA . ALA A 1 316 ? 17.912 -4.668 -8.688 1.00 88.38 316 ALA A CA 1
ATOM 2434 C C . ALA A 1 316 ? 19.059 -3.805 -9.247 1.00 88.38 316 ALA A C 1
ATOM 2436 O O . ALA A 1 316 ? 20.137 -3.668 -8.665 1.00 88.38 316 ALA A O 1
ATOM 2437 N N . ARG A 1 317 ? 18.840 -3.246 -10.437 1.00 85.56 317 ARG A N 1
ATOM 2438 C CA . ARG A 1 317 ? 19.840 -2.478 -11.177 1.00 85.56 317 ARG A CA 1
ATOM 2439 C C . ARG A 1 317 ? 20.173 -1.203 -10.410 1.00 85.56 317 ARG A C 1
ATOM 2441 O O . ARG A 1 317 ? 19.291 -0.390 -10.138 1.00 85.56 317 ARG A O 1
ATOM 2448 N N . GLN A 1 318 ? 21.450 -1.004 -10.112 1.00 71.50 318 GLN A N 1
ATOM 2449 C CA . GLN A 1 318 ? 21.936 0.251 -9.553 1.00 71.50 318 GLN A CA 1
ATOM 2450 C C . GLN A 1 318 ? 22.015 1.299 -10.670 1.00 71.50 318 GLN A C 1
ATOM 2452 O O . GLN A 1 318 ? 22.768 1.146 -11.631 1.00 71.50 318 GLN A O 1
ATOM 2457 N N . ILE A 1 319 ? 21.223 2.362 -10.563 1.00 62.47 319 ILE A N 1
ATOM 2458 C CA . ILE A 1 319 ? 21.249 3.475 -11.516 1.00 62.47 319 ILE A CA 1
ATOM 2459 C C . ILE A 1 319 ? 22.181 4.547 -10.935 1.00 62.47 319 ILE A C 1
ATOM 2461 O O . ILE A 1 319 ? 21.772 5.337 -10.098 1.00 62.47 319 ILE A O 1
ATOM 2465 N N . HIS A 1 320 ? 23.448 4.494 -11.355 1.00 51.31 320 HIS A N 1
ATOM 2466 C CA . HIS A 1 320 ? 24.564 5.425 -11.118 1.00 51.31 320 HIS A CA 1
ATOM 2467 C C . HIS A 1 320 ? 24.670 6.173 -9.774 1.00 51.31 320 HIS A C 1
ATOM 2469 O O . HIS A 1 320 ? 24.024 7.193 -9.533 1.00 51.31 320 HIS A O 1
ATOM 2475 N N . ASP A 1 321 ? 25.688 5.752 -9.018 1.00 40.12 321 ASP A N 1
ATOM 2476 C CA . ASP A 1 321 ? 26.410 6.547 -8.030 1.00 40.12 321 ASP A CA 1
ATOM 2477 C C . ASP A 1 321 ? 26.960 7.850 -8.634 1.00 40.12 321 ASP A C 1
ATOM 2479 O O . ASP A 1 321 ? 27.799 7.852 -9.531 1.00 40.12 321 ASP A O 1
ATOM 2483 N N . ASP A 1 322 ? 26.524 8.965 -8.066 1.00 36.22 322 ASP A N 1
ATOM 2484 C CA . ASP A 1 322 ? 27.426 10.005 -7.586 1.00 36.22 322 ASP A CA 1
ATOM 2485 C C . ASP A 1 322 ? 26.845 10.395 -6.219 1.00 36.22 322 ASP A C 1
ATOM 2487 O O . ASP A 1 322 ? 25.960 11.248 -6.132 1.00 36.22 322 ASP A O 1
ATOM 2491 N N . PHE A 1 323 ? 27.313 9.771 -5.130 1.00 39.53 323 PHE A N 1
ATOM 2492 C CA . PHE A 1 323 ? 27.175 10.341 -3.782 1.00 39.53 323 PHE A CA 1
ATOM 2493 C C . PHE A 1 323 ? 28.049 11.607 -3.697 1.00 39.53 323 PHE A C 1
ATOM 2495 O O . PHE A 1 323 ? 29.004 11.679 -2.931 1.00 39.53 323 PHE A O 1
ATOM 2502 N N . LYS A 1 324 ? 27.773 12.600 -4.545 1.00 29.17 324 LYS A N 1
ATOM 2503 C CA . LYS A 1 324 ? 28.298 13.952 -4.401 1.00 29.17 324 LYS A CA 1
ATOM 2504 C C . LYS A 1 324 ? 27.358 14.692 -3.469 1.00 29.17 324 LYS A C 1
ATOM 2506 O O . LYS A 1 324 ? 26.139 14.581 -3.604 1.00 29.17 324 LYS A O 1
ATOM 2511 N N . GLU A 1 325 ? 27.932 15.434 -2.528 1.00 35.59 325 GLU A N 1
ATOM 2512 C CA . GLU A 1 325 ? 27.171 16.391 -1.732 1.00 35.59 325 GLU A CA 1
ATOM 2513 C C . GLU A 1 325 ? 26.247 17.221 -2.646 1.00 35.59 325 GLU A C 1
ATOM 2515 O O . GLU A 1 325 ? 26.643 17.606 -3.753 1.00 35.59 325 GLU A O 1
ATOM 2520 N N . PRO A 1 326 ? 24.977 17.406 -2.257 1.00 39.81 326 PRO A N 1
ATOM 2521 C CA . PRO A 1 326 ? 23.905 17.615 -3.214 1.00 39.81 326 PRO A CA 1
ATOM 2522 C C . PRO A 1 326 ? 23.924 19.034 -3.782 1.00 39.81 326 PRO A C 1
ATOM 2524 O O . PRO A 1 326 ? 23.550 19.988 -3.105 1.00 39.81 326 PRO A O 1
ATOM 2527 N N . ALA A 1 327 ? 24.247 19.152 -5.070 1.00 43.50 327 ALA A N 1
ATOM 2528 C CA . ALA A 1 327 ? 23.789 20.272 -5.896 1.00 43.50 327 ALA A CA 1
ATOM 2529 C C . ALA A 1 327 ? 22.613 19.883 -6.815 1.00 43.50 327 ALA A C 1
ATOM 2531 O O . ALA A 1 327 ? 21.888 20.761 -7.275 1.00 43.50 327 ALA A O 1
ATOM 2532 N N . ASP A 1 328 ? 22.375 18.586 -7.062 1.00 42.50 328 ASP A N 1
ATOM 2533 C CA . ASP A 1 328 ? 21.305 18.129 -7.957 1.00 42.50 328 ASP A CA 1
ATOM 2534 C C . ASP A 1 328 ? 20.549 16.919 -7.381 1.00 42.50 328 ASP A C 1
ATOM 2536 O O . ASP A 1 328 ? 21.037 15.791 -7.378 1.00 42.50 328 ASP A O 1
ATOM 2540 N N . THR A 1 329 ? 19.335 17.155 -6.879 1.00 44.38 329 THR A N 1
ATOM 2541 C CA . THR A 1 329 ? 18.468 16.161 -6.219 1.00 44.38 329 THR A CA 1
ATOM 2542 C C . THR A 1 329 ? 17.625 15.324 -7.194 1.00 44.38 329 THR A C 1
ATOM 2544 O O . THR A 1 329 ? 16.684 14.659 -6.764 1.00 44.38 329 THR A O 1
ATOM 2547 N N . ARG A 1 330 ? 17.901 15.375 -8.507 1.00 41.94 330 ARG A N 1
ATOM 2548 C CA . ARG A 1 330 ? 17.075 14.740 -9.558 1.00 41.94 330 ARG A CA 1
ATOM 2549 C C . ARG A 1 330 ? 17.521 13.333 -9.982 1.00 41.94 330 ARG A C 1
ATOM 2551 O O . ARG A 1 330 ? 16.827 12.704 -10.777 1.00 41.94 330 ARG A O 1
ATOM 2558 N N . LYS A 1 331 ? 18.653 12.821 -9.487 1.00 41.31 331 LYS A N 1
ATOM 2559 C CA . LYS A 1 331 ? 19.113 11.450 -9.781 1.00 41.31 331 LYS A CA 1
ATOM 2560 C C . LYS A 1 331 ? 18.561 10.450 -8.760 1.00 41.31 331 LYS A C 1
ATOM 2562 O O . LYS A 1 331 ? 18.480 10.760 -7.571 1.00 41.31 331 LYS A O 1
ATOM 2567 N N . ILE A 1 332 ? 18.156 9.269 -9.240 1.00 39.38 332 ILE A N 1
ATOM 2568 C CA . ILE A 1 332 ? 17.674 8.159 -8.405 1.00 39.38 332 ILE A CA 1
ATOM 2569 C C . ILE A 1 332 ? 18.759 7.829 -7.373 1.00 39.38 332 ILE A C 1
ATOM 2571 O O . ILE A 1 332 ? 19.917 7.646 -7.724 1.00 39.38 332 ILE A O 1
ATOM 2575 N N . SER A 1 333 ? 18.387 7.739 -6.099 1.00 40.03 333 SER A N 1
ATOM 2576 C CA . SER A 1 333 ? 19.153 6.962 -5.122 1.00 40.03 333 SER A CA 1
ATOM 2577 C C . SER A 1 333 ? 18.409 5.640 -4.916 1.00 40.03 333 SER A C 1
ATOM 2579 O O . SER A 1 333 ? 17.180 5.625 -4.932 1.00 40.03 333 SER A O 1
ATOM 2581 N N . GLY A 1 334 ? 19.128 4.526 -4.775 1.00 47.28 334 GLY A N 1
ATOM 2582 C CA . GLY A 1 334 ? 18.541 3.194 -4.566 1.00 47.28 334 GLY A CA 1
ATOM 2583 C C . GLY A 1 334 ? 18.536 2.291 -5.805 1.00 47.28 334 GLY A C 1
ATOM 2584 O O . GLY A 1 334 ? 19.173 2.580 -6.817 1.00 47.28 334 GLY A O 1
ATOM 2585 N N . PHE A 1 335 ? 17.847 1.158 -5.688 1.00 38.91 335 PHE A N 1
ATOM 2586 C CA . PHE A 1 335 ? 17.839 0.094 -6.692 1.00 38.91 335 PHE A CA 1
ATOM 2587 C C . PHE A 1 335 ? 16.658 0.230 -7.673 1.00 38.91 335 PHE A C 1
ATOM 2589 O O . PHE A 1 335 ? 15.641 0.802 -7.308 1.00 38.91 335 PHE A O 1
ATOM 2596 N N . SER A 1 336 ? 16.733 -0.293 -8.900 1.00 34.53 336 SER A N 1
ATOM 2597 C CA . SER A 1 336 ? 15.640 -0.280 -9.897 1.00 34.53 336 SER A CA 1
ATOM 2598 C C . SER A 1 336 ? 15.317 -1.693 -10.384 1.00 34.53 336 SER A C 1
ATOM 2600 O O . SER A 1 336 ? 16.219 -2.439 -10.763 1.00 34.53 336 SER A O 1
ATOM 2602 N N . ALA A 1 337 ? 14.039 -2.079 -10.371 1.00 35.78 337 ALA A N 1
ATOM 2603 C CA . ALA A 1 337 ? 13.600 -3.334 -10.980 1.00 35.78 337 ALA A CA 1
ATOM 2604 C C . ALA A 1 337 ? 13.456 -3.132 -12.500 1.00 35.78 337 ALA A C 1
ATOM 2606 O O . ALA A 1 337 ? 12.716 -2.242 -12.925 1.00 35.78 337 ALA A O 1
ATOM 2607 N N . ALA A 1 338 ? 14.211 -3.908 -13.285 1.00 34.22 338 ALA A N 1
ATOM 2608 C CA . ALA A 1 338 ? 14.187 -3.880 -14.750 1.00 34.22 338 ALA A CA 1
ATOM 2609 C C . ALA A 1 338 ? 12.967 -4.609 -15.323 1.00 34.22 338 ALA A C 1
ATOM 2611 O O . ALA A 1 338 ? 12.571 -5.639 -14.725 1.00 34.22 338 ALA A O 1
#

Sequence (338 aa):
LLSHPEFSDGRVSALKVSGGYYKDGQRYPDTEYGNSPLVGKGSVDKNKKDFGDFKKGEKFSIDGDWIAGVNDSHGTHVAGTIAASRDGVGMHGVAFDARLIMGNTGGTDGMTYGPNQDYNFFLNSYEGLAKSGARAINNSWGSNRKFYKAYEGATGYDGGNNLDIKDLDAAYKSYYPFVVNGKNFLDAAYEVATRYGVIQIFTAGNRDGMKESYTRAMLPYFRPDAEKYWLNVTGQLEGDTQRYNTPGHSKWWSVAAPAKPIYSTVVDLKTGKADYGTKGGTSMAAPHVTGALGVIMQRYPYMNNAQIREVLLTTARQIHDDFKEPADTRKISGFSAA

Radius of gyration: 18.86 Å; chains: 1; bounding box: 51×46×46 Å

Foldseek 3Di:
DCPAPQNVPPLEEKDKFKDFFQAWFFQQPPLCVQQAFADAQRHGDSDPPHRRTHHGRDMDIDILDDDFRFEFFLQQFLCQQQAGAPPPPDDHHLQNVHRHYGFDLRHYLAHEDDQRATQVNLLRRLLSCLVVPAQEDFDLGYDYDQDDPPDPLADDHNVPDAQDCPDPSSVCNLCVSCVPPDHHNLNSNQVSCVVRVHAYEYEQHFAFLRQARHCSLVVCVVVVVSLLRGAYEFEADPPQKGTGHAHHVPQVRYEYFHFPFDKGWTASSNPRHIDIDTDGDSSSRRSSLVNVLSVLCVVCVVDHSSVSSVCSQVPFAQDDDDPDDDPDSTHHRGGYHD